Protein AF-A0A7C3C5G0-F1 (afdb_monomer_lite)

Organism: NCBI:txid287478

Radius of gyration: 23.75 Å; chains: 1; bounding box: 61×38×68 Å

pLDDT: mean 79.72, std 14.7, range [37.5, 98.62]

Sequence (318 aa):
MKKTKPYTLPPKPPLPAGIQVAIDCLPFTSIFEEHGEELFKRGWCGHQDGNGNLYVDPVVINLLDFTIRPPHWRRHSRELICVPLSLSNGDGGFGYVRKDGRAHFAQFPYDNDCMPFANGVFVGYENGKVVYMNENFEAVQRTDYVYADPFNKNLSKVCRLKPKKNYDGEHFEWRGGQCGYIGTDYEIVVPLIHPYENTPRPTGGKYDGDDPTGIEARMVDTLYTQLGKDVPLEAVFLKDGCNFGNESDLEQMCVKKFSEVPKNFRKKGHSIREVILRLDDQTYYRGLVVYNGRGGGLSDWERQFYWKTIEQIGPPRE

Structure (mmCIF, N/CA/C/O backbone):
data_AF-A0A7C3C5G0-F1
#
_entry.id   AF-A0A7C3C5G0-F1
#
loop_
_atom_site.group_PDB
_atom_site.id
_atom_site.type_symbol
_atom_site.label_atom_id
_atom_site.label_alt_id
_atom_site.label_comp_id
_atom_site.label_asym_id
_atom_site.label_entity_id
_atom_site.label_seq_id
_atom_site.pdbx_PDB_ins_code
_atom_site.Cartn_x
_atom_site.Cartn_y
_atom_site.Cartn_z
_atom_site.occupancy
_atom_site.B_iso_or_equiv
_atom_site.auth_seq_id
_atom_site.auth_comp_id
_atom_site.auth_asym_id
_atom_site.auth_atom_id
_atom_site.pdbx_PDB_model_num
ATOM 1 N N . MET A 1 1 ? 35.423 23.840 -3.182 1.00 40.62 1 MET A N 1
ATOM 2 C CA . MET A 1 1 ? 34.643 22.660 -3.622 1.00 40.62 1 MET A CA 1
ATOM 3 C C . MET A 1 1 ? 35.213 22.164 -4.947 1.00 40.62 1 MET A C 1
ATOM 5 O O . MET A 1 1 ? 35.248 22.939 -5.896 1.00 40.62 1 MET A O 1
ATOM 9 N N . LYS A 1 2 ? 35.743 20.932 -5.012 1.00 37.94 2 LYS A N 1
ATOM 10 C CA . LYS A 1 2 ? 36.206 20.334 -6.279 1.00 37.94 2 LYS A CA 1
ATOM 11 C C . LYS A 1 2 ? 34.971 19.981 -7.111 1.00 37.94 2 LYS A C 1
ATOM 13 O O . LYS A 1 2 ? 34.134 19.224 -6.636 1.00 37.94 2 LYS A O 1
ATOM 18 N N . LYS A 1 3 ? 34.848 20.533 -8.323 1.00 37.50 3 LYS A N 1
ATOM 19 C CA . LYS A 1 3 ? 33.817 20.117 -9.282 1.00 37.50 3 LYS A CA 1
ATOM 20 C C . LYS A 1 3 ? 34.124 18.678 -9.701 1.00 37.50 3 LYS A C 1
ATOM 22 O O . LYS A 1 3 ? 35.107 18.445 -10.403 1.00 37.50 3 LYS A O 1
ATOM 27 N N . THR A 1 4 ? 33.339 17.718 -9.228 1.00 46.81 4 THR A N 1
ATOM 28 C CA . THR A 1 4 ? 33.346 16.355 -9.761 1.00 46.81 4 THR A CA 1
ATOM 29 C C . THR A 1 4 ? 32.933 16.424 -11.230 1.00 46.81 4 THR A C 1
ATOM 31 O O . THR A 1 4 ? 31.975 17.111 -11.586 1.00 46.81 4 THR A O 1
ATOM 34 N N . LYS A 1 5 ? 33.712 15.791 -12.115 1.00 45.41 5 LYS A N 1
ATOM 35 C CA . LYS A 1 5 ? 33.329 15.676 -13.526 1.00 45.41 5 LYS A CA 1
ATOM 36 C C . LYS A 1 5 ? 31.998 14.914 -13.600 1.00 45.41 5 LYS A C 1
ATOM 38 O O . LYS A 1 5 ? 31.858 13.936 -12.864 1.00 45.41 5 LYS A O 1
ATOM 43 N N . PRO A 1 6 ? 31.047 15.329 -14.456 1.00 53.88 6 PRO A N 1
ATOM 44 C CA . PRO A 1 6 ? 29.815 14.579 -14.658 1.00 53.88 6 PRO A CA 1
ATOM 45 C C . PRO A 1 6 ? 30.174 13.161 -15.105 1.00 53.88 6 PRO A C 1
ATOM 47 O O . PRO A 1 6 ? 30.860 12.972 -16.112 1.00 53.88 6 PRO A O 1
ATOM 50 N N . TYR A 1 7 ? 29.770 12.174 -14.309 1.00 53.59 7 TYR A N 1
ATOM 51 C CA . TYR A 1 7 ? 29.984 10.770 -14.623 1.00 53.59 7 TYR A CA 1
ATOM 52 C C . TYR A 1 7 ? 29.086 10.407 -15.809 1.00 53.59 7 TYR A C 1
ATOM 54 O O . TYR A 1 7 ? 27.869 10.569 -15.745 1.00 53.59 7 TYR A O 1
ATOM 62 N N . THR A 1 8 ? 29.683 9.985 -16.921 1.00 63.25 8 THR A N 1
ATOM 63 C CA . THR A 1 8 ? 28.933 9.561 -18.109 1.00 63.25 8 THR A CA 1
ATOM 64 C C . THR A 1 8 ? 28.594 8.084 -17.958 1.00 63.25 8 THR A C 1
ATOM 66 O O . THR A 1 8 ? 29.498 7.268 -17.779 1.00 63.25 8 THR A O 1
ATOM 69 N N . LEU A 1 9 ? 27.303 7.744 -17.993 1.00 56.28 9 LEU A N 1
ATOM 70 C CA . LEU A 1 9 ? 26.851 6.357 -17.881 1.00 56.28 9 LEU A CA 1
ATOM 71 C C . LEU A 1 9 ? 27.407 5.536 -19.063 1.00 56.28 9 LEU A C 1
ATOM 73 O O . LEU A 1 9 ? 27.322 6.009 -20.203 1.00 56.28 9 LEU A O 1
ATOM 77 N N . PRO A 1 10 ? 27.960 4.329 -18.838 1.00 66.00 10 PRO A N 1
ATOM 78 C CA . PRO A 1 10 ? 28.285 3.431 -19.937 1.00 66.00 10 PRO A CA 1
ATOM 79 C C . PRO A 1 10 ? 27.005 3.063 -20.712 1.00 66.00 10 PRO A C 1
ATOM 81 O O . PRO A 1 10 ? 25.915 3.044 -20.131 1.00 66.00 10 PRO A O 1
ATOM 84 N N . PRO A 1 11 ? 27.103 2.775 -22.022 1.00 70.00 11 PRO A N 1
ATOM 85 C CA . PRO A 1 11 ? 25.955 2.328 -22.802 1.00 70.00 11 PRO A CA 1
ATOM 86 C C . PRO A 1 11 ? 25.376 1.039 -22.203 1.00 70.00 11 PRO A C 1
ATOM 88 O O . PRO A 1 11 ? 26.116 0.100 -21.904 1.00 70.00 11 PRO A O 1
ATOM 91 N N . LYS A 1 12 ? 24.049 1.002 -22.016 1.00 70.94 12 LYS A N 1
ATOM 92 C CA . LYS A 1 12 ? 23.349 -0.167 -21.467 1.00 70.94 12 LYS A CA 1
ATOM 93 C C . LYS A 1 12 ? 23.501 -1.365 -22.421 1.00 70.94 12 LYS A C 1
ATOM 95 O O . LYS A 1 12 ? 23.379 -1.174 -23.634 1.00 70.94 12 LYS A O 1
ATOM 100 N N . PRO A 1 13 ? 23.752 -2.584 -21.909 1.00 74.44 13 PRO A N 1
ATOM 101 C CA . PRO A 1 13 ? 23.780 -3.776 -22.748 1.00 74.44 13 PRO A CA 1
ATOM 102 C C . PRO A 1 13 ? 22.407 -4.007 -23.409 1.00 74.44 13 PRO A C 1
ATOM 104 O O . PRO A 1 13 ? 21.385 -3.585 -22.858 1.00 74.44 13 PRO A O 1
ATOM 107 N N . PRO A 1 14 ? 22.360 -4.665 -24.582 1.00 76.88 14 PRO A N 1
ATOM 108 C CA . PRO A 1 14 ? 21.099 -4.987 -25.241 1.00 76.88 14 PRO A CA 1
ATOM 109 C C . PRO A 1 14 ? 20.246 -5.916 -24.368 1.00 76.88 14 PRO A C 1
ATOM 111 O O . PRO A 1 14 ? 20.773 -6.749 -23.626 1.00 76.88 14 PRO A O 1
ATOM 114 N N . LEU A 1 15 ? 18.922 -5.778 -24.474 1.00 75.62 15 LEU A N 1
ATOM 115 C CA . LEU A 1 15 ? 17.983 -6.640 -23.761 1.00 75.62 15 LEU A CA 1
ATOM 116 C C . LEU A 1 15 ? 18.074 -8.085 -24.275 1.00 75.62 15 LEU A C 1
ATOM 118 O O . LEU A 1 15 ? 18.262 -8.292 -25.480 1.00 75.62 15 LEU A O 1
ATOM 122 N N . PRO A 1 16 ? 17.909 -9.091 -23.397 1.00 73.88 16 PRO A N 1
ATOM 123 C CA . PRO A 1 16 ? 17.724 -10.471 -23.827 1.00 73.88 16 PRO A CA 1
ATOM 124 C C . PRO A 1 16 ? 16.564 -10.606 -24.823 1.00 73.88 16 PRO A C 1
ATOM 126 O O . PRO A 1 16 ? 15.568 -9.883 -24.754 1.00 73.88 16 PRO A O 1
ATOM 129 N N . ALA A 1 17 ? 16.681 -11.553 -25.755 1.00 76.94 17 ALA A N 1
ATOM 130 C CA . ALA A 1 17 ? 15.650 -11.794 -26.759 1.00 76.94 17 ALA A CA 1
ATOM 131 C C . ALA A 1 17 ? 14.292 -12.102 -26.098 1.00 76.94 17 ALA A C 1
ATOM 133 O O . ALA A 1 17 ? 14.207 -12.947 -25.211 1.00 76.94 17 ALA A O 1
ATOM 134 N N . GLY A 1 18 ? 13.234 -11.416 -26.543 1.00 75.25 18 GLY A N 1
ATOM 135 C CA . GLY A 1 18 ? 11.877 -11.559 -26.000 1.00 75.25 18 GLY A CA 1
ATOM 136 C C . GLY A 1 18 ? 11.541 -10.617 -24.839 1.00 75.25 18 GLY A C 1
ATOM 137 O O . GLY A 1 18 ? 10.374 -10.528 -24.468 1.00 75.25 18 GLY A O 1
ATOM 138 N N . ILE A 1 19 ? 12.515 -9.870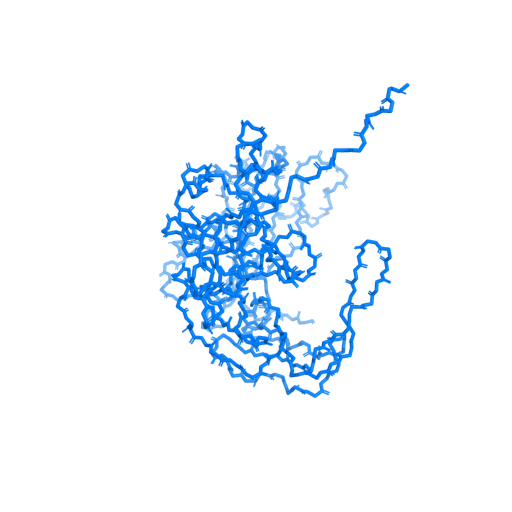 -24.310 1.00 78.69 19 ILE A N 1
ATOM 139 C CA . ILE A 1 19 ? 12.283 -8.860 -23.273 1.00 78.69 19 ILE A CA 1
ATOM 140 C C . ILE A 1 19 ? 12.067 -7.500 -23.931 1.00 78.69 19 ILE A C 1
ATOM 142 O O . ILE A 1 19 ? 12.942 -6.987 -24.627 1.00 78.69 19 ILE A O 1
ATOM 146 N N . GLN A 1 20 ? 10.896 -6.910 -23.697 1.00 81.75 20 GLN A N 1
ATOM 147 C CA . GLN A 1 20 ? 10.553 -5.589 -24.233 1.00 81.75 20 GLN A CA 1
ATOM 148 C C . GLN A 1 20 ? 10.903 -4.459 -23.262 1.00 81.75 20 GLN A C 1
ATOM 150 O O . GLN A 1 20 ? 11.240 -3.358 -23.696 1.00 81.75 20 GLN A O 1
ATOM 155 N N . VAL A 1 21 ? 10.851 -4.731 -21.955 1.00 86.62 21 VAL A N 1
ATOM 156 C CA . VAL A 1 21 ? 11.087 -3.736 -20.908 1.00 86.62 21 VAL A CA 1
ATOM 157 C C . VAL A 1 21 ? 11.949 -4.347 -19.802 1.00 86.62 21 VAL A C 1
ATOM 159 O O . VAL A 1 21 ? 11.639 -5.416 -19.278 1.00 86.62 21 VAL A O 1
ATOM 162 N N . ALA A 1 22 ? 13.048 -3.676 -19.453 1.00 90.25 22 ALA A N 1
ATOM 163 C CA . ALA A 1 22 ? 13.927 -4.054 -18.344 1.00 90.25 22 ALA A CA 1
ATOM 164 C C . ALA A 1 22 ? 13.641 -3.236 -17.092 1.00 90.25 22 ALA A C 1
ATOM 166 O O . ALA A 1 22 ? 13.265 -2.072 -17.190 1.00 90.25 22 ALA A O 1
ATOM 167 N N . ILE A 1 23 ? 13.941 -3.820 -15.933 1.00 90.31 23 ILE A N 1
ATOM 168 C CA . ILE A 1 23 ? 14.050 -3.096 -14.666 1.00 90.31 23 ILE A CA 1
ATOM 169 C C . ILE A 1 23 ? 15.451 -2.478 -14.589 1.00 90.31 23 ILE A C 1
ATOM 171 O O . ILE A 1 23 ? 16.450 -3.183 -14.743 1.00 90.31 23 ILE A O 1
ATOM 175 N N . ASP A 1 24 ? 15.540 -1.169 -14.368 1.00 88.56 24 ASP A N 1
ATOM 176 C CA . ASP A 1 24 ? 16.803 -0.455 -14.182 1.00 88.56 24 ASP A CA 1
ATOM 177 C C . ASP A 1 24 ? 17.453 -0.846 -12.845 1.00 88.56 24 ASP A C 1
ATOM 179 O O . ASP A 1 24 ? 16.776 -1.060 -11.839 1.00 88.56 24 ASP A O 1
ATOM 183 N N . CYS A 1 25 ? 18.780 -0.928 -12.827 1.00 86.00 25 CYS A N 1
ATOM 184 C CA . CYS A 1 25 ? 19.541 -1.156 -11.605 1.00 86.00 25 CYS A CA 1
ATOM 185 C C . CYS A 1 25 ? 19.706 0.097 -10.747 1.00 86.00 25 CYS A C 1
ATOM 187 O O . CYS A 1 25 ? 19.962 -0.028 -9.550 1.00 86.00 25 CYS A O 1
ATOM 189 N N . LEU A 1 26 ? 19.580 1.293 -11.331 1.00 84.25 26 LEU A N 1
ATOM 190 C CA . LEU A 1 26 ? 19.851 2.552 -10.638 1.00 84.25 26 LEU A CA 1
ATOM 191 C C . LEU A 1 26 ? 19.108 2.682 -9.291 1.00 84.25 26 LEU A C 1
ATOM 193 O O . LEU A 1 26 ? 19.767 3.030 -8.311 1.00 84.25 26 LEU A O 1
ATOM 197 N N . PRO A 1 27 ? 17.809 2.342 -9.172 1.00 80.62 27 PRO A N 1
ATOM 198 C CA . PRO A 1 27 ? 17.102 2.435 -7.894 1.00 80.62 27 PRO A CA 1
ATOM 199 C C . PRO A 1 27 ? 17.680 1.557 -6.777 1.00 80.62 27 PRO A C 1
ATOM 201 O O . PRO A 1 27 ? 17.587 1.904 -5.605 1.00 80.62 27 PRO A O 1
ATOM 204 N N . PHE A 1 28 ? 18.316 0.437 -7.124 1.00 78.44 28 PHE A N 1
ATOM 205 C CA . PHE A 1 28 ? 18.948 -0.450 -6.149 1.00 78.44 28 PHE A CA 1
ATOM 206 C C . PHE A 1 28 ? 20.303 0.088 -5.680 1.00 78.44 28 PHE A C 1
ATOM 208 O O . PHE A 1 28 ? 20.732 -0.214 -4.570 1.00 78.44 28 PHE A O 1
ATOM 215 N N . THR A 1 29 ? 20.970 0.933 -6.472 1.00 74.62 29 THR A N 1
ATOM 216 C CA . THR A 1 29 ? 22.282 1.483 -6.090 1.00 74.62 29 THR A CA 1
ATOM 217 C C . THR A 1 29 ? 22.213 2.404 -4.871 1.00 74.62 29 THR A C 1
ATOM 219 O O . THR A 1 29 ? 23.151 2.420 -4.083 1.00 74.62 29 THR A O 1
ATOM 222 N N . SER A 1 30 ? 21.095 3.110 -4.660 1.00 71.62 30 SER A N 1
ATOM 223 C CA . SER A 1 30 ? 20.870 3.906 -3.443 1.00 71.62 30 SER A CA 1
ATOM 224 C C . SER A 1 30 ? 20.538 3.066 -2.209 1.00 71.62 30 SER A C 1
ATOM 226 O O . SER A 1 30 ? 20.607 3.576 -1.098 1.00 71.62 30 SER A O 1
ATOM 228 N N . ILE A 1 31 ? 20.150 1.803 -2.397 1.00 77.00 31 ILE A N 1
ATOM 229 C CA . ILE A 1 31 ? 19.859 0.867 -1.302 1.00 77.00 31 ILE A CA 1
ATOM 230 C C . ILE A 1 31 ? 21.148 0.158 -0.867 1.00 77.00 31 ILE A C 1
ATOM 232 O O . ILE A 1 31 ? 21.329 -0.126 0.314 1.00 77.00 31 ILE A O 1
ATOM 236 N N . PHE A 1 32 ? 22.057 -0.099 -1.812 1.00 75.25 32 PHE A N 1
ATOM 237 C CA . PHE A 1 32 ? 23.279 -0.871 -1.594 1.00 75.25 32 PHE A CA 1
ATOM 238 C C . PHE A 1 32 ? 24.531 -0.043 -1.871 1.00 75.25 32 PHE A C 1
ATOM 240 O O . PHE A 1 32 ? 25.134 -0.166 -2.937 1.00 75.25 32 PHE A O 1
ATOM 247 N N . GLU A 1 33 ? 24.966 0.763 -0.901 1.00 74.75 33 GLU A N 1
ATOM 248 C CA . GLU A 1 33 ? 26.192 1.565 -1.044 1.00 74.75 33 GLU A CA 1
ATOM 249 C C . GLU A 1 33 ? 27.418 0.695 -1.386 1.00 74.75 33 GLU A C 1
ATOM 251 O O . GLU A 1 33 ? 28.218 1.063 -2.245 1.00 74.75 33 GLU A O 1
ATOM 256 N N . GLU A 1 34 ? 27.527 -0.499 -0.792 1.00 77.56 34 GLU A N 1
ATOM 257 C CA . GLU A 1 34 ? 28.669 -1.410 -0.982 1.00 77.56 34 GLU A CA 1
ATOM 258 C C . GLU A 1 34 ? 28.653 -2.159 -2.329 1.00 77.56 34 GLU A C 1
ATOM 260 O O . GLU A 1 34 ? 29.709 -2.509 -2.856 1.00 77.56 34 GLU A O 1
ATOM 265 N N . HIS A 1 35 ? 27.472 -2.366 -2.924 1.00 77.25 35 HIS A N 1
ATOM 266 C CA . HIS A 1 35 ? 27.298 -3.101 -4.190 1.00 77.25 35 HIS A CA 1
ATOM 267 C C . HIS A 1 35 ? 26.889 -2.205 -5.366 1.00 77.25 35 HIS A C 1
ATOM 269 O O . HIS A 1 35 ? 26.675 -2.689 -6.483 1.00 77.25 35 HIS A O 1
ATOM 275 N N . GLY A 1 36 ? 26.796 -0.892 -5.139 1.00 76.19 36 GLY A N 1
ATOM 276 C CA . GLY A 1 36 ? 26.288 0.071 -6.109 1.00 76.19 36 GLY A CA 1
ATOM 277 C C . GLY A 1 36 ? 27.045 0.031 -7.434 1.00 76.19 36 GLY A C 1
ATOM 278 O O . GLY A 1 36 ? 26.415 -0.005 -8.487 1.00 76.19 36 GLY A O 1
ATOM 279 N N . GLU A 1 37 ? 28.381 -0.052 -7.411 1.00 75.75 37 GLU A N 1
ATOM 280 C CA . GLU A 1 37 ? 29.190 -0.120 -8.638 1.00 75.75 37 GLU A CA 1
ATOM 281 C C . GLU A 1 37 ? 28.961 -1.397 -9.459 1.00 75.75 37 GLU A C 1
ATOM 283 O O . GLU A 1 37 ? 29.030 -1.358 -10.691 1.00 75.75 37 GLU A O 1
ATOM 288 N N . GLU A 1 38 ? 28.722 -2.534 -8.803 1.00 78.19 38 GLU A N 1
ATOM 289 C CA . GLU A 1 38 ? 28.482 -3.810 -9.483 1.00 78.19 38 GLU A CA 1
ATOM 290 C C . GLU A 1 38 ? 27.124 -3.791 -10.184 1.00 78.19 38 GLU A C 1
ATOM 292 O O . GLU A 1 38 ? 27.040 -4.044 -11.388 1.00 78.19 38 GLU A O 1
ATOM 297 N N . LEU A 1 39 ? 26.072 -3.411 -9.454 1.00 79.56 39 LEU A N 1
ATOM 298 C CA . LEU A 1 39 ? 24.722 -3.271 -10.000 1.00 79.56 39 LEU A CA 1
ATOM 299 C C . LEU A 1 39 ? 24.683 -2.240 -11.126 1.00 79.56 39 LEU A C 1
ATOM 301 O O . LEU A 1 39 ? 24.078 -2.467 -12.173 1.00 79.56 39 LEU A O 1
ATOM 305 N N . PHE A 1 40 ? 25.402 -1.137 -10.952 1.00 75.62 40 PHE A N 1
ATOM 306 C CA . PHE A 1 40 ? 25.519 -0.097 -11.958 1.00 75.62 40 PHE A CA 1
ATOM 307 C C . PHE A 1 40 ? 26.115 -0.611 -13.280 1.00 75.62 40 PHE A C 1
ATOM 309 O O . PHE A 1 40 ? 25.607 -0.284 -14.354 1.00 75.62 40 PHE A O 1
ATOM 316 N N . LYS A 1 41 ? 27.152 -1.462 -13.233 1.00 80.62 41 LYS A N 1
ATOM 317 C CA . LYS A 1 41 ? 27.784 -2.035 -14.439 1.00 80.62 41 LYS A CA 1
ATOM 318 C C . LYS A 1 41 ? 26.874 -3.001 -15.204 1.00 80.62 41 LYS A C 1
ATOM 320 O O . LYS A 1 41 ? 27.073 -3.174 -16.405 1.00 80.62 41 LYS A O 1
ATOM 325 N N . ARG A 1 42 ? 25.885 -3.621 -14.549 1.00 79.44 42 ARG A N 1
ATOM 326 C CA . ARG A 1 42 ? 24.953 -4.568 -15.194 1.00 79.44 42 ARG A CA 1
ATOM 327 C C . ARG A 1 42 ? 23.968 -3.887 -16.139 1.00 79.44 42 ARG A C 1
ATOM 329 O O . ARG A 1 42 ? 23.537 -4.496 -17.113 1.00 79.44 42 ARG A O 1
ATOM 336 N N . GLY A 1 43 ? 23.595 -2.642 -15.856 1.00 79.50 43 GLY A N 1
ATOM 337 C CA . GLY A 1 43 ? 22.654 -1.852 -16.655 1.00 79.50 43 GLY A CA 1
ATOM 338 C C . GLY A 1 43 ? 21.175 -2.253 -16.531 1.00 79.50 43 GLY A C 1
ATOM 339 O O . GLY A 1 43 ? 20.321 -1.378 -16.668 1.00 79.50 43 GLY A O 1
ATOM 340 N N . TRP A 1 44 ? 20.859 -3.522 -16.245 1.00 87.44 44 TRP A N 1
ATOM 341 C CA . TRP A 1 44 ? 19.507 -4.001 -15.937 1.00 87.44 44 TRP A CA 1
ATOM 342 C C . TRP A 1 44 ? 19.507 -5.044 -14.810 1.00 87.44 44 TRP A C 1
ATOM 344 O O . TRP A 1 44 ? 20.440 -5.835 -14.656 1.00 87.44 44 TRP A O 1
ATOM 354 N N . CYS A 1 45 ? 18.446 -5.005 -14.007 1.00 92.56 45 CYS A N 1
ATOM 355 C CA . CYS A 1 45 ? 18.283 -5.732 -12.746 1.00 92.56 45 CYS A CA 1
ATOM 356 C C . CYS A 1 45 ? 17.033 -6.622 -12.738 1.00 92.56 45 CYS A C 1
ATOM 358 O O . CYS A 1 45 ? 16.630 -7.140 -11.700 1.00 92.56 45 CYS A O 1
ATOM 360 N N . GLY A 1 46 ? 16.412 -6.801 -13.900 1.00 94.12 46 GLY A N 1
ATOM 361 C CA . GLY A 1 46 ? 15.217 -7.607 -14.076 1.00 94.12 46 GLY A CA 1
ATOM 362 C C . GLY A 1 46 ? 14.494 -7.253 -15.366 1.00 94.12 46 GLY A C 1
ATOM 363 O O . GLY A 1 46 ? 15.025 -6.525 -16.209 1.00 94.12 46 GLY A O 1
ATOM 364 N N . HIS A 1 47 ? 13.271 -7.746 -15.513 1.00 94.25 47 HIS A N 1
ATOM 365 C CA . HIS A 1 47 ? 12.445 -7.502 -16.688 1.00 94.25 47 HIS A CA 1
ATOM 366 C C . HIS A 1 47 ? 10.953 -7.490 -16.381 1.00 94.25 47 HIS A C 1
ATOM 368 O O . HIS A 1 47 ? 10.518 -7.961 -15.333 1.00 94.25 47 HIS A O 1
ATOM 374 N N . GLN A 1 48 ? 10.187 -6.954 -17.327 1.00 91.75 48 GLN A N 1
ATOM 375 C CA . GLN A 1 48 ? 8.743 -7.091 -17.393 1.00 91.75 48 GLN A CA 1
ATOM 376 C C . GLN A 1 48 ? 8.380 -8.096 -18.493 1.00 91.75 48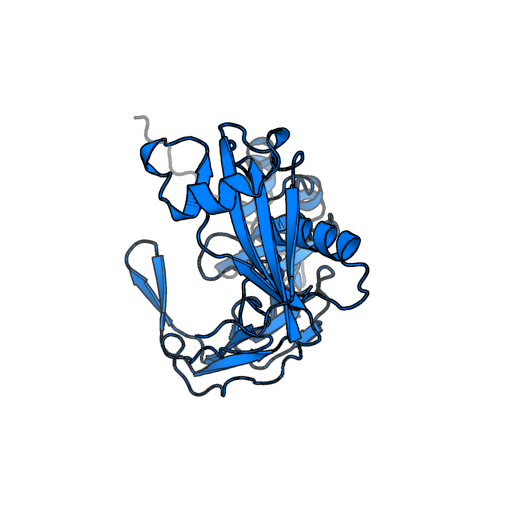 GLN A C 1
ATOM 378 O O . GLN A 1 48 ? 8.926 -8.024 -19.599 1.00 91.75 48 GLN A O 1
ATOM 383 N N . ASP A 1 49 ? 7.483 -9.034 -18.197 1.00 87.38 49 ASP A N 1
ATOM 384 C CA . ASP A 1 49 ? 6.949 -9.950 -19.207 1.00 87.38 49 ASP A CA 1
ATOM 385 C C . ASP A 1 49 ? 5.873 -9.275 -20.084 1.00 87.38 49 ASP A C 1
ATOM 387 O O . ASP A 1 49 ? 5.472 -8.132 -19.863 1.00 87.38 49 ASP A O 1
ATOM 391 N N . GLY A 1 50 ? 5.375 -9.992 -21.095 1.00 81.75 50 GLY A N 1
ATOM 392 C CA . GLY A 1 50 ? 4.327 -9.479 -21.987 1.00 81.75 50 GLY A CA 1
ATOM 393 C C . GLY A 1 50 ? 2.965 -9.234 -21.319 1.00 81.75 50 GLY A C 1
ATOM 394 O O . GLY A 1 50 ? 2.100 -8.625 -21.941 1.00 81.75 50 GLY A O 1
ATOM 395 N N . ASN A 1 51 ? 2.769 -9.690 -20.078 1.00 79.44 51 ASN A N 1
ATOM 396 C CA . ASN A 1 51 ? 1.552 -9.479 -19.292 1.00 79.44 51 ASN A CA 1
ATOM 397 C C . ASN A 1 51 ? 1.697 -8.324 -18.290 1.00 79.44 51 ASN A C 1
ATOM 399 O O . ASN A 1 51 ? 0.743 -8.001 -17.584 1.00 79.44 51 ASN A O 1
ATOM 403 N N . GLY A 1 52 ? 2.875 -7.702 -18.223 1.00 83.12 52 GLY A N 1
ATOM 404 C CA . GLY A 1 52 ? 3.166 -6.623 -17.294 1.00 83.12 52 GLY A CA 1
ATOM 405 C C . GLY A 1 52 ? 3.730 -7.077 -15.945 1.00 83.12 52 GLY A C 1
ATOM 406 O O . GLY A 1 52 ? 4.019 -6.208 -15.120 1.00 83.12 52 GLY A O 1
ATOM 407 N N . ASN A 1 53 ? 3.936 -8.381 -15.722 1.00 87.25 53 ASN A N 1
ATOM 408 C CA . ASN A 1 53 ? 4.522 -8.898 -14.483 1.00 87.25 53 ASN A CA 1
ATOM 409 C C . ASN A 1 53 ? 6.011 -8.569 -14.423 1.00 87.25 53 ASN A C 1
ATOM 411 O O . ASN A 1 53 ? 6.717 -8.683 -15.426 1.00 87.25 53 ASN A O 1
ATOM 415 N N . LEU A 1 54 ? 6.502 -8.210 -13.239 1.00 93.38 54 LEU A N 1
ATOM 416 C CA . LEU A 1 54 ? 7.900 -7.852 -13.029 1.00 93.38 54 LEU A CA 1
ATOM 417 C C . LEU A 1 54 ? 8.673 -9.009 -12.392 1.00 93.38 54 LEU A C 1
ATOM 419 O O . LEU A 1 54 ? 8.202 -9.653 -11.453 1.00 93.38 54 LEU A O 1
ATOM 423 N N . TYR A 1 55 ? 9.894 -9.222 -12.875 1.00 95.44 55 TYR A N 1
ATOM 424 C CA . TYR A 1 55 ? 10.821 -10.238 -12.389 1.00 95.44 55 TYR A CA 1
ATOM 425 C C . TYR A 1 55 ? 12.194 -9.611 -12.165 1.00 95.44 55 TYR A C 1
ATOM 427 O O . TYR A 1 55 ? 12.880 -9.225 -13.113 1.00 95.44 55 TYR A O 1
ATOM 435 N N . VAL A 1 56 ? 12.592 -9.504 -10.903 1.00 95.00 56 VAL A N 1
ATOM 436 C CA . VAL A 1 56 ? 13.897 -9.016 -10.458 1.00 95.00 56 VAL A CA 1
ATOM 437 C C . VAL A 1 56 ? 14.913 -10.157 -10.521 1.00 95.00 56 VAL A C 1
ATOM 439 O O . VAL A 1 56 ? 14.626 -11.294 -10.151 1.00 95.00 56 VAL A O 1
ATOM 442 N N . ASP A 1 57 ? 16.109 -9.852 -11.017 1.00 93.69 57 ASP A N 1
ATOM 443 C CA . ASP A 1 57 ? 17.184 -10.822 -11.203 1.00 93.69 57 ASP A CA 1
ATOM 444 C C . ASP A 1 57 ? 17.619 -11.442 -9.859 1.00 93.69 57 ASP A C 1
ATOM 446 O O . ASP A 1 57 ? 17.807 -10.706 -8.883 1.00 93.69 57 ASP A O 1
ATOM 450 N N . PRO A 1 58 ? 17.843 -12.770 -9.784 1.00 93.12 58 PRO A N 1
ATOM 451 C CA . PRO A 1 58 ? 18.232 -13.441 -8.544 1.00 93.12 58 PRO A CA 1
ATOM 452 C C . PRO A 1 58 ? 19.466 -12.851 -7.856 1.00 93.12 58 PRO A C 1
ATOM 454 O O . PRO A 1 58 ? 19.560 -12.893 -6.632 1.00 93.12 58 PRO A O 1
ATOM 457 N N . VAL A 1 59 ? 20.414 -12.280 -8.607 1.00 90.19 59 VAL A N 1
ATOM 458 C CA . VAL A 1 59 ? 21.582 -11.636 -7.994 1.00 90.19 59 VAL A CA 1
ATOM 459 C C . VAL A 1 59 ? 21.171 -10.408 -7.191 1.00 90.19 59 VAL A C 1
ATOM 461 O O . VAL A 1 59 ? 21.670 -10.225 -6.090 1.00 90.19 59 VAL A O 1
ATOM 464 N N . VAL A 1 60 ? 20.232 -9.605 -7.694 1.00 91.50 60 VAL A N 1
ATOM 465 C CA . VAL A 1 60 ? 19.700 -8.440 -6.970 1.00 91.50 60 VAL A CA 1
ATOM 466 C C . VAL A 1 60 ? 18.908 -8.900 -5.752 1.00 91.50 60 VAL A C 1
ATOM 468 O O . VAL A 1 60 ? 19.069 -8.345 -4.670 1.00 91.50 60 VAL A O 1
ATOM 471 N N . ILE A 1 61 ? 18.107 -9.958 -5.903 1.00 93.56 61 ILE A N 1
ATOM 472 C CA . ILE A 1 61 ? 17.349 -10.552 -4.796 1.00 93.56 61 ILE A CA 1
ATOM 473 C C . ILE A 1 61 ? 18.253 -10.989 -3.646 1.00 93.56 61 ILE A C 1
ATOM 475 O O . ILE A 1 61 ? 17.921 -10.742 -2.490 1.00 93.56 61 ILE A O 1
ATOM 479 N N . ASN A 1 62 ? 19.406 -11.585 -3.948 1.00 91.06 62 ASN A N 1
ATOM 480 C CA . ASN A 1 62 ? 20.364 -12.019 -2.931 1.00 91.06 62 ASN A CA 1
ATOM 481 C C . ASN A 1 62 ? 21.034 -10.859 -2.179 1.00 91.06 62 ASN A C 1
ATOM 483 O O . ASN A 1 62 ? 21.606 -11.094 -1.117 1.00 91.06 62 ASN A O 1
ATOM 487 N N . LEU A 1 63 ? 20.970 -9.634 -2.710 1.00 89.94 63 LEU A N 1
ATOM 488 C CA . LEU A 1 63 ? 21.465 -8.436 -2.032 1.00 89.94 63 LEU A CA 1
ATOM 489 C C . LEU A 1 63 ? 20.402 -7.808 -1.119 1.00 89.94 63 LEU A C 1
ATOM 491 O O . LEU A 1 63 ? 20.758 -7.134 -0.159 1.00 89.94 63 LEU A O 1
ATOM 495 N N . LEU A 1 64 ? 19.107 -8.026 -1.383 1.00 88.06 64 LEU A N 1
ATOM 496 C CA . LEU A 1 64 ? 18.015 -7.451 -0.592 1.00 88.06 64 LEU A CA 1
ATOM 497 C C . LEU A 1 64 ? 17.940 -8.066 0.809 1.00 88.06 64 LEU A C 1
ATOM 499 O O . LEU A 1 64 ? 17.784 -9.278 0.977 1.00 88.06 64 LEU A O 1
ATOM 503 N N . ASP A 1 65 ? 17.944 -7.205 1.826 1.00 87.81 65 ASP A N 1
ATOM 504 C CA . ASP A 1 65 ? 17.702 -7.613 3.206 1.00 87.81 65 ASP A CA 1
ATOM 505 C C . ASP A 1 65 ? 16.202 -7.573 3.544 1.00 87.81 65 ASP A C 1
ATOM 507 O O . ASP A 1 65 ? 15.657 -6.574 4.013 1.00 87.81 65 ASP A O 1
ATOM 511 N N . PHE A 1 66 ? 15.531 -8.713 3.365 1.00 87.06 66 PHE A N 1
ATOM 512 C CA . PHE A 1 66 ? 14.117 -8.916 3.720 1.00 87.06 66 PHE A CA 1
ATOM 513 C C . PHE A 1 66 ? 13.833 -8.885 5.243 1.00 87.06 66 PHE A C 1
ATOM 515 O O . PHE A 1 66 ? 12.684 -9.047 5.690 1.00 87.06 66 PHE A O 1
ATOM 522 N N . THR A 1 67 ? 14.866 -8.712 6.075 1.00 82.69 67 THR A N 1
ATOM 523 C CA . THR A 1 67 ? 14.719 -8.519 7.522 1.00 82.69 67 THR A CA 1
ATOM 524 C C . THR A 1 67 ? 14.522 -7.050 7.899 1.00 82.69 67 THR A C 1
ATOM 526 O O . THR A 1 67 ? 13.840 -6.779 8.893 1.00 82.69 67 THR A O 1
ATOM 529 N N . ILE A 1 68 ? 15.015 -6.104 7.088 1.00 75.06 68 ILE A N 1
ATOM 530 C CA . ILE A 1 68 ? 14.823 -4.665 7.302 1.00 75.06 68 ILE A CA 1
ATOM 531 C C . ILE A 1 68 ? 13.407 -4.288 6.871 1.00 75.06 68 ILE A C 1
ATOM 533 O O . ILE A 1 68 ? 13.022 -4.448 5.715 1.00 75.06 68 ILE A O 1
ATOM 537 N N . ARG A 1 69 ? 12.603 -3.787 7.816 1.00 68.50 69 ARG A N 1
ATOM 538 C CA . ARG A 1 69 ? 11.218 -3.379 7.549 1.00 68.50 69 ARG A CA 1
ATOM 539 C C . ARG A 1 69 ? 10.903 -2.031 8.158 1.00 68.50 69 ARG A C 1
ATOM 541 O O . ARG A 1 69 ? 11.181 -1.838 9.350 1.00 68.50 69 ARG A O 1
ATOM 548 N N . PRO A 1 70 ? 10.213 -1.151 7.416 1.00 64.50 70 PRO A N 1
ATOM 549 C CA . PRO A 1 70 ? 9.566 -0.011 8.029 1.00 64.50 70 PRO A CA 1
ATOM 550 C C . PRO A 1 70 ? 8.628 -0.499 9.149 1.00 64.50 70 PRO A C 1
ATOM 552 O O . PRO A 1 70 ? 7.986 -1.547 9.018 1.00 64.50 70 PRO A O 1
ATOM 555 N N . PRO A 1 71 ? 8.521 0.214 10.281 1.00 60.25 71 PRO A N 1
ATOM 556 C CA . PRO A 1 71 ? 7.732 -0.247 11.423 1.00 60.25 71 PRO A CA 1
ATOM 557 C C . PRO A 1 71 ? 6.265 -0.562 11.100 1.00 60.25 71 PRO A C 1
ATOM 559 O O . PRO A 1 71 ? 5.691 -1.462 11.710 1.00 60.25 71 PRO A O 1
ATOM 562 N N . HIS A 1 72 ? 5.685 0.130 10.118 1.00 64.62 72 HIS A N 1
ATOM 563 C CA . HIS A 1 72 ? 4.303 -0.066 9.688 1.00 64.62 72 HIS A CA 1
ATOM 564 C C . HIS A 1 72 ? 4.093 -1.335 8.829 1.00 64.62 72 HIS A C 1
ATOM 566 O O . HIS A 1 72 ? 2.961 -1.696 8.545 1.00 64.62 72 HIS A O 1
ATOM 572 N N . TRP A 1 73 ? 5.164 -2.068 8.486 1.00 63.88 73 TRP A N 1
ATOM 573 C CA . TRP A 1 73 ? 5.143 -3.244 7.596 1.00 63.88 73 TRP A CA 1
ATOM 574 C C . TRP A 1 73 ? 5.222 -4.583 8.334 1.00 63.88 73 TRP A C 1
ATOM 576 O O . TRP A 1 73 ? 5.247 -5.654 7.727 1.00 63.88 73 TRP A O 1
ATOM 586 N N . ARG A 1 74 ? 5.313 -4.557 9.668 1.00 59.53 74 ARG A N 1
ATOM 587 C CA . ARG A 1 74 ? 5.650 -5.740 10.478 1.00 59.53 74 ARG A CA 1
ATOM 588 C C . ARG A 1 74 ? 4.609 -6.867 10.439 1.00 59.53 74 ARG A C 1
ATOM 590 O O . ARG A 1 74 ? 4.917 -7.952 10.925 1.00 59.53 74 ARG A O 1
ATOM 597 N N . ARG A 1 75 ? 3.413 -6.637 9.888 1.00 62.41 75 ARG A N 1
ATOM 598 C CA . ARG A 1 75 ? 2.350 -7.653 9.781 1.00 62.41 75 ARG A CA 1
ATOM 599 C C . ARG A 1 75 ? 2.339 -8.438 8.479 1.00 62.41 75 ARG A C 1
ATOM 601 O O . ARG A 1 75 ? 1.616 -9.422 8.401 1.00 62.41 75 ARG A O 1
ATOM 608 N N . HIS A 1 76 ? 3.109 -8.024 7.483 1.00 68.19 76 HIS A N 1
ATOM 609 C CA . HIS A 1 76 ? 3.075 -8.667 6.172 1.00 68.19 76 HIS A CA 1
ATOM 610 C C . HIS A 1 76 ? 4.149 -9.746 6.060 1.00 68.19 76 HIS A C 1
ATOM 612 O O . HIS A 1 76 ? 5.106 -9.771 6.855 1.00 68.19 76 HIS A O 1
ATOM 618 N N . SER A 1 77 ? 3.960 -10.651 5.091 1.00 70.00 77 SER A N 1
ATOM 619 C CA . SER A 1 77 ? 4.854 -11.775 4.831 1.00 70.00 77 SER A CA 1
ATOM 620 C C . SER A 1 77 ? 6.321 -11.389 4.948 1.00 70.00 77 SER A C 1
ATOM 622 O O . SER A 1 77 ? 6.775 -10.325 4.517 1.00 70.00 77 SER A O 1
ATOM 624 N N . ARG A 1 78 ? 7.101 -12.306 5.529 1.00 78.38 78 ARG A N 1
ATOM 625 C CA . ARG A 1 78 ? 8.551 -12.144 5.632 1.00 78.38 78 ARG A CA 1
ATOM 626 C C . ARG A 1 78 ? 9.290 -12.235 4.302 1.00 78.38 78 ARG A C 1
ATOM 628 O O . ARG A 1 78 ? 10.515 -12.195 4.292 1.00 78.38 78 ARG A O 1
ATOM 635 N N . GLU A 1 79 ? 8.543 -12.349 3.219 1.00 89.25 79 GLU A N 1
ATOM 636 C CA . GLU A 1 79 ? 9.045 -12.556 1.878 1.00 89.25 79 GLU A CA 1
ATOM 637 C C . GLU A 1 79 ? 8.951 -11.304 1.006 1.00 89.25 79 GLU A C 1
ATOM 639 O O . GLU A 1 79 ? 9.309 -11.404 -0.159 1.00 89.25 79 GLU A O 1
ATOM 644 N N . LEU A 1 80 ? 8.487 -10.161 1.532 1.00 91.69 80 LEU A N 1
ATOM 645 C CA . LEU A 1 80 ? 8.279 -8.920 0.777 1.00 91.69 80 LEU A CA 1
ATOM 646 C C . LEU A 1 80 ? 9.161 -7.768 1.278 1.00 91.69 80 LEU A C 1
ATOM 648 O O . LEU A 1 80 ? 9.367 -7.617 2.483 1.00 91.69 80 LEU A O 1
ATOM 652 N N . ILE A 1 81 ? 9.609 -6.916 0.353 1.00 91.31 81 ILE A N 1
ATOM 653 C CA . ILE A 1 81 ? 10.297 -5.644 0.630 1.00 91.31 81 ILE A CA 1
ATOM 654 C C . ILE A 1 81 ? 9.779 -4.532 -0.299 1.00 91.31 81 ILE A C 1
ATOM 656 O O . ILE A 1 81 ? 9.464 -4.810 -1.457 1.00 91.31 81 ILE A O 1
ATOM 660 N N . CYS A 1 82 ? 9.674 -3.290 0.200 1.00 90.75 82 CYS A N 1
ATOM 661 C CA . CYS A 1 82 ? 9.446 -2.122 -0.658 1.00 90.75 82 CYS A CA 1
ATOM 662 C C . CYS A 1 82 ? 10.756 -1.709 -1.274 1.00 90.75 82 CYS A C 1
ATOM 664 O O . CYS A 1 82 ? 11.724 -1.495 -0.541 1.00 90.75 82 CYS A O 1
ATOM 666 N N . VAL A 1 83 ? 10.763 -1.463 -2.572 1.00 91.62 83 VAL A N 1
ATOM 667 C CA . VAL A 1 83 ? 11.882 -0.771 -3.195 1.00 91.62 83 VAL A CA 1
ATOM 668 C C . VAL A 1 83 ? 11.386 0.191 -4.265 1.00 91.62 83 VAL A C 1
ATOM 670 O O . VAL A 1 83 ? 10.334 -0.038 -4.873 1.00 91.62 83 VAL A O 1
ATOM 673 N N . PRO A 1 84 ? 12.136 1.268 -4.536 1.00 92.12 84 PRO A N 1
ATOM 674 C CA . PRO A 1 84 ? 11.976 1.987 -5.782 1.00 92.12 84 PRO A CA 1
ATOM 675 C C . PRO A 1 84 ? 12.294 1.045 -6.956 1.00 92.12 84 PRO A C 1
ATOM 677 O O . PRO A 1 84 ? 13.282 0.313 -6.950 1.00 92.12 84 PRO A O 1
ATOM 680 N N . LEU A 1 85 ? 11.448 1.078 -7.978 1.00 92.94 85 LEU A N 1
ATOM 681 C CA . LEU A 1 85 ? 11.576 0.350 -9.233 1.00 92.94 85 LEU A CA 1
ATOM 682 C C . LEU A 1 85 ? 11.500 1.354 -10.384 1.00 92.94 85 LEU A C 1
ATOM 684 O O . LEU A 1 85 ? 10.707 2.295 -10.366 1.00 92.94 85 LEU A O 1
ATOM 688 N N . SER A 1 86 ? 12.305 1.140 -11.415 1.00 93.00 86 SER A N 1
ATOM 689 C CA . SER A 1 86 ? 12.243 1.914 -12.653 1.00 93.00 86 SER A CA 1
ATOM 690 C C . SER A 1 86 ? 12.386 0.975 -13.835 1.00 93.00 86 SER A C 1
ATOM 692 O O . SER A 1 86 ? 13.079 -0.036 -13.744 1.00 93.00 86 SER A O 1
ATOM 694 N N . LEU A 1 87 ? 11.705 1.297 -14.924 1.00 92.06 87 LEU A N 1
ATOM 695 C CA . LEU A 1 87 ? 11.671 0.537 -16.155 1.00 92.06 87 LEU A CA 1
ATOM 696 C C . LEU A 1 87 ? 12.377 1.291 -17.281 1.00 92.06 87 LEU A C 1
ATOM 698 O O . LEU A 1 87 ? 12.407 2.520 -17.334 1.00 92.06 87 LEU A O 1
ATOM 702 N N . SER A 1 88 ? 12.921 0.543 -18.239 1.00 90.31 88 SER A N 1
ATOM 703 C CA . SER A 1 88 ? 13.656 1.093 -19.384 1.00 90.31 88 SER A CA 1
ATOM 704 C C . SER A 1 88 ? 12.810 1.963 -20.320 1.00 90.31 88 SER A C 1
ATOM 706 O O . SER A 1 88 ? 13.369 2.689 -21.137 1.00 90.31 88 SER A O 1
ATOM 708 N N . ASN A 1 89 ? 11.482 1.888 -20.222 1.00 88.62 89 ASN A N 1
ATOM 709 C CA . ASN A 1 89 ? 10.536 2.714 -20.974 1.00 88.62 89 ASN A CA 1
ATOM 710 C C . ASN A 1 89 ? 10.232 4.068 -20.293 1.00 88.62 89 ASN A C 1
ATOM 712 O O . ASN A 1 89 ? 9.463 4.854 -20.839 1.00 88.62 89 ASN A O 1
ATOM 716 N N . GLY A 1 90 ? 10.836 4.348 -19.131 1.00 88.81 90 GLY A N 1
ATOM 717 C CA . GLY A 1 90 ? 10.634 5.576 -18.360 1.00 88.81 90 GLY A CA 1
ATOM 718 C C . GLY A 1 90 ? 9.578 5.468 -17.259 1.00 88.81 90 GLY A C 1
ATOM 719 O O . GLY A 1 90 ? 9.477 6.386 -16.444 1.00 88.81 90 GLY A O 1
ATOM 720 N N . ASP A 1 91 ? 8.837 4.361 -17.188 1.00 89.19 91 ASP A N 1
ATOM 721 C CA . ASP A 1 91 ? 7.922 4.112 -16.077 1.00 89.19 91 ASP A CA 1
ATOM 722 C C . ASP A 1 91 ? 8.706 3.812 -14.792 1.00 89.19 91 ASP A C 1
ATOM 724 O O . ASP A 1 91 ? 9.832 3.309 -14.809 1.00 89.19 91 ASP A O 1
ATOM 728 N N . GLY A 1 92 ? 8.123 4.124 -13.642 1.00 89.81 92 GLY A N 1
ATOM 729 C CA . GLY A 1 92 ? 8.769 3.888 -12.359 1.00 89.81 92 GLY A CA 1
ATOM 730 C C . GLY A 1 92 ? 7.916 4.327 -11.183 1.00 89.81 92 GLY A C 1
ATOM 731 O O . GLY A 1 92 ? 6.891 4.990 -11.337 1.00 89.81 92 GLY A O 1
ATOM 732 N N . GLY A 1 93 ? 8.351 3.943 -9.993 1.00 90.94 93 GLY A N 1
ATOM 733 C CA . GLY A 1 93 ? 7.651 4.202 -8.747 1.00 90.94 93 GLY A CA 1
ATOM 734 C C . GLY A 1 93 ? 8.162 3.281 -7.654 1.00 90.94 93 GLY A C 1
ATOM 735 O O . GLY A 1 93 ? 9.266 2.759 -7.742 1.00 90.94 93 GLY A O 1
ATOM 736 N N . PHE A 1 94 ? 7.348 3.060 -6.634 1.00 91.94 94 PHE A N 1
ATOM 737 C CA . PHE A 1 94 ? 7.635 2.073 -5.600 1.00 91.94 94 PHE A CA 1
ATOM 738 C C . PHE A 1 94 ? 6.876 0.783 -5.886 1.00 91.94 94 PHE A C 1
ATOM 740 O O . PHE A 1 94 ? 5.769 0.796 -6.437 1.00 91.94 94 PHE A O 1
ATOM 747 N N . GLY A 1 95 ? 7.490 -0.341 -5.544 1.00 93.12 95 GLY A N 1
ATOM 748 C CA . GLY A 1 95 ? 6.894 -1.650 -5.729 1.00 93.12 95 GLY A CA 1
ATOM 749 C C . GLY A 1 95 ? 7.360 -2.652 -4.693 1.00 93.12 95 GLY A C 1
ATOM 750 O O . GLY A 1 95 ? 8.436 -2.533 -4.105 1.00 93.12 95 GLY A O 1
ATOM 751 N N . TYR A 1 96 ? 6.517 -3.654 -4.490 1.00 93.94 96 TYR A N 1
ATOM 752 C CA . TYR A 1 96 ? 6.851 -4.803 -3.676 1.00 93.94 96 TYR A CA 1
ATOM 753 C C . TYR A 1 96 ? 7.698 -5.772 -4.491 1.00 93.94 96 TYR A C 1
ATOM 755 O O . TYR A 1 96 ? 7.347 -6.108 -5.622 1.00 93.94 96 TYR A O 1
ATOM 763 N N . VAL A 1 97 ? 8.781 -6.260 -3.895 1.00 94.50 97 VAL A N 1
ATOM 764 C CA . VAL A 1 97 ? 9.598 -7.350 -4.435 1.00 94.50 97 VAL A CA 1
ATOM 765 C C . VAL A 1 97 ? 9.514 -8.533 -3.484 1.00 94.50 97 VAL A C 1
ATOM 767 O O . VAL A 1 97 ? 9.654 -8.368 -2.271 1.00 94.50 97 VAL A O 1
ATOM 770 N N . ARG A 1 98 ? 9.276 -9.723 -4.035 1.00 95.12 98 ARG A N 1
ATOM 771 C CA . ARG A 1 98 ? 9.290 -10.992 -3.317 1.00 95.12 98 ARG A CA 1
ATOM 772 C C . ARG A 1 98 ? 10.674 -11.619 -3.310 1.00 95.12 98 ARG A C 1
ATOM 774 O O . ARG A 1 98 ? 11.454 -11.467 -4.248 1.00 95.12 98 ARG A O 1
ATOM 781 N N . LYS A 1 99 ? 10.934 -12.434 -2.290 1.00 94.56 99 LYS A N 1
ATOM 782 C CA . LYS A 1 99 ? 12.157 -13.240 -2.167 1.00 94.56 99 LYS A CA 1
ATOM 783 C C . LYS A 1 99 ? 12.363 -14.240 -3.313 1.00 94.56 99 LYS A C 1
ATOM 785 O O . LYS A 1 99 ? 13.480 -14.690 -3.533 1.00 94.56 99 LYS A O 1
ATOM 790 N N . ASP A 1 100 ? 11.311 -14.595 -4.044 1.00 95.06 100 ASP A N 1
ATOM 791 C CA . ASP A 1 100 ? 11.398 -15.453 -5.232 1.00 95.06 100 ASP A CA 1
ATOM 792 C C . ASP A 1 100 ? 11.683 -14.682 -6.535 1.00 95.06 100 ASP A C 1
ATOM 794 O O . ASP A 1 100 ? 11.730 -15.284 -7.606 1.00 95.06 100 ASP A O 1
ATOM 798 N N . GLY A 1 101 ? 11.878 -13.361 -6.461 1.00 95.69 101 GLY A N 1
ATOM 799 C CA . GLY A 1 101 ? 12.169 -12.511 -7.611 1.00 95.69 101 GLY A CA 1
ATOM 800 C C . GLY A 1 101 ? 10.953 -11.868 -8.258 1.00 95.69 101 GLY A C 1
ATOM 801 O O . GLY A 1 101 ? 11.123 -10.936 -9.041 1.00 95.69 101 GLY A O 1
ATOM 802 N N . ARG A 1 102 ? 9.724 -12.288 -7.941 1.00 95.62 102 ARG A N 1
ATOM 803 C CA . ARG A 1 102 ? 8.539 -11.601 -8.471 1.00 95.62 102 ARG A CA 1
ATOM 804 C C . ARG A 1 102 ? 8.442 -10.195 -7.898 1.00 95.62 102 ARG A C 1
ATOM 806 O O . ARG A 1 102 ? 8.819 -9.959 -6.753 1.00 95.62 102 ARG A O 1
ATOM 813 N N . ALA A 1 103 ? 7.894 -9.267 -8.667 1.00 95.31 103 ALA A N 1
ATOM 814 C CA . ALA A 1 103 ? 7.670 -7.902 -8.223 1.00 95.31 103 ALA A CA 1
ATOM 815 C C . ALA A 1 103 ? 6.367 -7.327 -8.781 1.00 95.31 103 ALA A C 1
ATOM 817 O O . ALA A 1 103 ? 5.847 -7.789 -9.798 1.00 95.31 103 ALA A O 1
ATOM 818 N N . HIS A 1 104 ? 5.851 -6.300 -8.112 1.00 93.69 104 HIS A N 1
ATOM 819 C CA . HIS A 1 104 ? 4.681 -5.563 -8.566 1.00 93.69 104 HIS A CA 1
ATOM 820 C C . HIS A 1 104 ? 4.770 -4.092 -8.170 1.00 93.69 104 HIS A C 1
ATOM 822 O O . HIS A 1 104 ? 5.146 -3.770 -7.041 1.00 93.69 104 HIS A O 1
ATOM 828 N N . PHE A 1 105 ? 4.384 -3.189 -9.074 1.00 92.75 105 PHE A N 1
ATOM 829 C CA . PHE A 1 105 ? 4.205 -1.788 -8.699 1.00 92.75 105 PHE A CA 1
ATOM 830 C C . PHE A 1 105 ? 3.072 -1.653 -7.688 1.00 92.75 105 PHE A C 1
ATOM 832 O O . PHE A 1 105 ? 2.000 -2.236 -7.859 1.00 92.75 105 PHE A O 1
ATOM 839 N N . ALA A 1 106 ? 3.330 -0.845 -6.668 1.00 91.19 106 ALA A N 1
ATOM 840 C CA . ALA A 1 106 ? 2.417 -0.546 -5.578 1.00 91.19 106 ALA A CA 1
ATOM 841 C C . ALA A 1 106 ? 2.668 0.891 -5.121 1.00 91.19 106 ALA A C 1
ATOM 843 O O . ALA A 1 106 ? 2.924 1.136 -3.954 1.00 91.19 106 ALA A O 1
ATOM 844 N N . GLN A 1 107 ? 2.711 1.846 -6.046 1.00 85.44 107 GLN A N 1
ATOM 845 C CA . GLN A 1 107 ? 3.149 3.202 -5.728 1.00 85.44 107 GLN A CA 1
ATOM 846 C C . GLN A 1 107 ? 2.183 3.878 -4.751 1.00 85.44 107 GLN A C 1
ATOM 848 O O . GLN A 1 107 ? 1.023 4.102 -5.102 1.00 85.44 107 GLN A O 1
ATOM 853 N N . PHE A 1 108 ? 2.660 4.247 -3.556 1.00 84.00 108 PHE A N 1
ATOM 854 C CA . PHE A 1 108 ? 1.868 5.072 -2.657 1.00 84.00 108 PHE A CA 1
ATOM 855 C C . PHE A 1 108 ? 1.713 6.451 -3.296 1.00 84.00 108 PHE A C 1
ATOM 857 O O . PHE A 1 108 ? 2.706 7.078 -3.663 1.00 84.00 108 PHE A O 1
ATOM 864 N N . PRO A 1 109 ? 0.478 6.931 -3.511 1.00 78.94 109 PRO A N 1
ATOM 865 C CA . PRO A 1 109 ? 0.287 8.170 -4.238 1.00 78.94 109 PRO A CA 1
ATOM 866 C C . PRO A 1 109 ? 0.956 9.341 -3.516 1.00 78.94 109 PRO A C 1
ATOM 868 O O . PRO A 1 109 ? 1.535 10.189 -4.184 1.00 78.94 109 PRO A O 1
ATOM 871 N N . TYR A 1 110 ? 0.918 9.361 -2.186 1.00 78.94 110 TYR A N 1
ATOM 872 C CA . TYR A 1 110 ? 1.238 10.534 -1.375 1.00 78.94 110 TYR A CA 1
ATOM 873 C C . TYR A 1 110 ? 2.690 10.649 -0.914 1.00 78.94 110 TYR A C 1
ATOM 875 O O . TYR A 1 110 ? 3.075 11.718 -0.451 1.00 78.94 110 TYR A O 1
ATOM 883 N N . ASP A 1 111 ? 3.477 9.581 -1.017 1.00 77.31 111 ASP A N 1
ATOM 884 C CA . ASP A 1 111 ? 4.840 9.546 -0.488 1.00 77.31 111 ASP A CA 1
ATOM 885 C C . ASP A 1 111 ? 5.734 8.618 -1.321 1.00 77.31 111 ASP A C 1
ATOM 887 O O . ASP A 1 111 ? 5.273 7.882 -2.196 1.00 77.31 111 ASP A O 1
ATOM 891 N N . ASN A 1 112 ? 7.028 8.646 -1.031 1.00 81.12 112 ASN A N 1
ATOM 892 C CA . ASN A 1 112 ? 8.050 7.796 -1.619 1.00 81.12 112 ASN A CA 1
ATOM 893 C C . ASN A 1 112 ? 8.085 6.415 -0.940 1.00 81.12 112 ASN A C 1
ATOM 895 O O . ASN A 1 112 ? 9.112 6.010 -0.397 1.00 81.12 112 ASN A O 1
ATOM 899 N N . ASP A 1 113 ? 6.953 5.709 -0.951 1.00 87.19 113 ASP A N 1
ATOM 900 C CA . ASP A 1 113 ? 6.819 4.373 -0.362 1.00 87.19 113 ASP A CA 1
ATOM 901 C C . ASP A 1 113 ? 5.822 3.512 -1.161 1.00 87.19 113 ASP A C 1
ATOM 903 O O . ASP A 1 113 ? 5.172 3.972 -2.108 1.00 87.19 113 ASP A O 1
ATOM 907 N N . CYS A 1 114 ? 5.704 2.237 -0.803 1.00 90.00 114 CYS A N 1
ATOM 908 C CA . CYS A 1 114 ? 4.692 1.345 -1.346 1.00 90.00 114 CYS A CA 1
ATOM 909 C C . CYS A 1 114 ? 3.351 1.546 -0.627 1.00 90.00 114 CYS A C 1
ATOM 911 O O . CYS A 1 114 ? 3.300 1.844 0.566 1.00 90.00 114 CYS A O 1
ATOM 913 N N . MET A 1 115 ? 2.244 1.339 -1.340 1.00 89.44 115 MET A N 1
ATOM 914 C CA . MET A 1 115 ? 0.903 1.343 -0.770 1.00 89.44 115 MET A CA 1
ATOM 915 C C . MET A 1 115 ? 0.810 0.258 0.294 1.00 89.44 115 MET A C 1
ATOM 917 O O . MET A 1 115 ? 1.014 -0.906 -0.047 1.00 89.44 115 MET A O 1
ATOM 921 N N . PRO A 1 116 ? 0.452 0.602 1.542 1.00 87.25 116 PRO A N 1
ATOM 922 C CA . PRO A 1 116 ? 0.363 -0.385 2.598 1.00 87.25 116 PRO A CA 1
ATOM 923 C C . PRO A 1 116 ? -0.690 -1.437 2.256 1.00 87.25 116 PRO A C 1
ATOM 925 O O . PRO A 1 116 ? -1.714 -1.154 1.627 1.00 87.25 116 PRO A O 1
ATOM 928 N N . PHE A 1 117 ? -0.449 -2.653 2.728 1.00 88.69 117 PHE A N 1
ATOM 929 C CA . PHE A 1 117 ? -1.469 -3.686 2.732 1.00 88.69 117 PHE A CA 1
ATOM 930 C C . PHE A 1 117 ? -2.560 -3.318 3.737 1.00 88.69 117 PHE A C 1
ATOM 932 O O . PHE A 1 117 ? -2.280 -2.994 4.892 1.00 88.69 117 PHE A O 1
ATOM 939 N N . ALA A 1 118 ? -3.806 -3.455 3.315 1.00 87.31 118 ALA A N 1
ATOM 940 C CA . ALA A 1 118 ? -4.980 -3.286 4.148 1.00 87.31 118 ALA A CA 1
ATOM 941 C C . ALA A 1 118 ? -5.978 -4.395 3.823 1.00 87.31 118 ALA A C 1
ATOM 943 O O . ALA A 1 118 ? -6.140 -4.777 2.664 1.00 87.31 118 ALA A O 1
ATOM 944 N N . ASN A 1 119 ? -6.598 -4.970 4.856 1.00 84.69 119 ASN A N 1
ATOM 945 C CA . ASN A 1 119 ? -7.511 -6.111 4.715 1.00 84.69 119 ASN A CA 1
ATOM 946 C C . ASN A 1 119 ? -6.900 -7.287 3.914 1.00 84.69 119 ASN A C 1
ATOM 948 O O . ASN A 1 119 ? -7.579 -7.946 3.133 1.00 84.69 119 ASN A O 1
ATOM 952 N N . GLY A 1 120 ? -5.598 -7.541 4.093 1.00 88.12 120 GLY A N 1
ATOM 953 C CA . GLY A 1 120 ? -4.885 -8.646 3.437 1.00 88.12 120 GLY A CA 1
ATOM 954 C C . GLY A 1 120 ? -4.518 -8.412 1.968 1.00 88.12 120 GLY A C 1
ATOM 955 O O . GLY A 1 120 ? -3.938 -9.306 1.351 1.00 88.12 120 GLY A O 1
ATOM 956 N N . VAL A 1 121 ? -4.801 -7.228 1.414 1.00 93.69 121 VAL A N 1
ATOM 957 C CA . VAL A 1 121 ? -4.478 -6.878 0.026 1.00 93.69 121 VAL A CA 1
ATOM 958 C C . VAL A 1 121 ? -3.724 -5.557 -0.079 1.00 93.69 121 VAL A C 1
ATOM 960 O O . VAL A 1 121 ? -3.866 -4.685 0.771 1.00 93.69 121 VAL A O 1
ATOM 963 N N . PHE A 1 122 ? -2.953 -5.376 -1.146 1.00 93.62 122 PHE A N 1
ATOM 964 C CA . PHE A 1 122 ? -2.451 -4.069 -1.574 1.00 93.62 122 PHE A CA 1
ATOM 965 C C . PHE A 1 122 ? -3.038 -3.704 -2.939 1.00 93.62 122 PHE A C 1
ATOM 967 O O . PHE A 1 122 ? -3.564 -4.555 -3.662 1.00 93.62 122 PHE A O 1
ATOM 974 N N . VAL A 1 123 ? -2.950 -2.424 -3.289 1.00 94.94 123 VAL A N 1
ATOM 975 C CA . VAL A 1 123 ? -3.364 -1.913 -4.598 1.00 94.94 123 VAL A CA 1
ATOM 976 C C . VAL A 1 123 ? -2.175 -1.984 -5.553 1.00 94.94 123 VAL A C 1
ATOM 978 O O . VAL A 1 123 ? -1.175 -1.287 -5.380 1.00 94.94 123 VAL A O 1
ATOM 981 N N . GLY A 1 124 ? -2.296 -2.839 -6.561 1.00 93.00 124 GLY A N 1
ATOM 982 C CA . GLY A 1 124 ? -1.392 -2.933 -7.699 1.00 93.00 124 GLY A CA 1
ATOM 983 C C . GLY A 1 124 ? -2.040 -2.416 -8.982 1.00 93.00 124 GLY A C 1
ATOM 984 O O . GLY A 1 124 ? -3.200 -1.989 -9.000 1.00 93.00 124 GLY A O 1
ATOM 985 N N . TYR A 1 125 ? -1.284 -2.485 -10.080 1.00 90.50 125 TYR A N 1
ATOM 986 C CA . TYR A 1 125 ? -1.753 -2.072 -11.400 1.00 90.50 125 TYR A CA 1
ATOM 987 C C . TYR A 1 125 ? -1.399 -3.104 -12.475 1.00 90.50 125 TYR A C 1
ATOM 989 O O . TYR A 1 125 ? -0.232 -3.438 -12.650 1.00 90.50 125 TYR A O 1
ATOM 997 N N . GLU A 1 126 ? -2.401 -3.550 -13.231 1.00 88.88 126 GLU A N 1
ATOM 998 C CA . GLU A 1 126 ? -2.263 -4.392 -14.427 1.00 88.88 126 GLU A CA 1
ATOM 999 C C . GLU A 1 126 ? -2.847 -3.613 -15.616 1.00 88.88 126 GLU A C 1
ATOM 1001 O O . GLU A 1 126 ? -4.003 -3.192 -15.575 1.00 88.88 126 GLU A O 1
ATOM 1006 N N . ASN A 1 127 ? -2.067 -3.375 -16.677 1.00 86.12 127 ASN A N 1
ATOM 1007 C CA . ASN A 1 127 ? -2.522 -2.652 -17.880 1.00 86.12 127 ASN A CA 1
ATOM 1008 C C . ASN A 1 127 ? -3.182 -1.284 -17.588 1.00 86.12 127 ASN A C 1
ATOM 1010 O O . ASN A 1 127 ? -4.174 -0.897 -18.209 1.00 86.12 127 ASN A O 1
ATOM 1014 N N . GLY A 1 128 ? -2.648 -0.553 -16.604 1.00 88.19 128 GLY A N 1
ATOM 1015 C CA . GLY A 1 128 ? -3.175 0.750 -16.182 1.00 88.19 128 GLY A CA 1
ATOM 1016 C C . GLY A 1 128 ? -4.499 0.686 -15.410 1.00 88.19 128 GLY A C 1
ATOM 1017 O O . GLY A 1 128 ? -5.130 1.726 -15.202 1.00 88.19 128 GLY A O 1
ATOM 1018 N N . LYS A 1 129 ? -4.929 -0.510 -14.995 1.00 94.75 129 LYS A N 1
ATOM 1019 C CA . LYS A 1 129 ? -6.120 -0.745 -14.179 1.00 94.75 129 LYS A CA 1
ATOM 1020 C C . LYS A 1 129 ? -5.754 -1.226 -12.790 1.00 94.75 129 LYS A C 1
ATOM 1022 O O . LYS A 1 129 ? -4.757 -1.919 -12.610 1.00 94.75 129 LYS A O 1
ATOM 1027 N N . VAL A 1 130 ? -6.574 -0.850 -11.819 1.00 95.56 130 VAL A N 1
ATOM 1028 C CA . VAL A 1 130 ? -6.413 -1.252 -10.424 1.00 95.56 130 VAL A CA 1
ATOM 1029 C C . VAL A 1 130 ? -6.699 -2.741 -10.275 1.00 95.56 130 VAL A C 1
ATOM 1031 O O . VAL A 1 130 ? -7.735 -3.248 -10.726 1.00 95.56 130 VAL A O 1
ATOM 1034 N N . VAL A 1 131 ? -5.802 -3.410 -9.563 1.00 96.00 131 VAL A N 1
ATOM 1035 C CA . VAL A 1 131 ? -5.958 -4.783 -9.094 1.00 96.00 131 VAL A CA 1
ATOM 1036 C C . VAL A 1 131 ? -5.629 -4.839 -7.607 1.00 96.00 131 VAL A C 1
ATOM 1038 O O . VAL A 1 131 ? -4.634 -4.277 -7.158 1.00 96.00 131 VAL A O 1
ATOM 1041 N N . TYR A 1 132 ? -6.476 -5.504 -6.831 1.00 96.94 132 TYR A N 1
ATOM 1042 C CA . TYR A 1 132 ? -6.209 -5.795 -5.428 1.00 96.94 132 TYR A CA 1
ATOM 1043 C C . TYR A 1 132 ? -5.533 -7.155 -5.351 1.00 96.94 132 TYR A C 1
ATOM 1045 O O . TYR A 1 132 ? -6.084 -8.147 -5.832 1.00 96.94 132 TYR A O 1
ATOM 1053 N N . MET A 1 133 ? -4.336 -7.198 -4.779 1.00 95.62 133 MET A N 1
ATOM 1054 C CA . MET A 1 133 ? -3.490 -8.389 -4.754 1.00 95.62 133 MET A CA 1
ATOM 1055 C C . MET A 1 133 ? -3.149 -8.789 -3.330 1.00 95.62 133 MET A C 1
ATOM 1057 O O . MET A 1 133 ? -2.945 -7.929 -2.477 1.00 95.62 133 MET A O 1
ATOM 1061 N N . ASN A 1 134 ? -3.049 -10.091 -3.080 1.00 94.44 134 ASN A N 1
ATOM 1062 C CA . ASN A 1 134 ? -2.544 -10.598 -1.809 1.00 94.44 134 ASN A CA 1
ATOM 1063 C C . ASN A 1 134 ? -1.004 -10.551 -1.759 1.00 94.44 134 ASN A C 1
ATOM 1065 O O . ASN A 1 134 ? -0.326 -10.194 -2.724 1.00 94.44 134 ASN A O 1
ATOM 1069 N N . GLU A 1 135 ? -0.427 -10.955 -0.627 1.00 92.38 135 GLU A N 1
ATOM 1070 C CA . GLU A 1 135 ? 1.031 -11.000 -0.438 1.00 92.38 135 GLU A CA 1
ATOM 1071 C C . GLU A 1 135 ? 1.751 -11.987 -1.367 1.00 92.38 135 GLU A C 1
ATOM 1073 O O . GLU A 1 135 ? 2.967 -11.906 -1.540 1.00 92.38 135 GLU A O 1
ATOM 1078 N N . ASN A 1 136 ? 0.998 -12.890 -2.002 1.00 93.38 136 ASN A N 1
ATOM 1079 C CA . ASN A 1 136 ? 1.527 -13.801 -2.999 1.00 93.38 136 ASN A CA 1
ATOM 1080 C C . ASN A 1 136 ? 1.554 -13.229 -4.424 1.00 93.38 136 ASN A C 1
ATOM 1082 O O . ASN A 1 136 ? 2.021 -13.922 -5.333 1.00 93.38 136 ASN A O 1
ATOM 1086 N N . PHE A 1 137 ? 1.109 -11.979 -4.599 1.00 93.62 137 PHE A N 1
ATOM 1087 C CA . PHE A 1 137 ? 0.835 -11.329 -5.886 1.00 93.62 137 PHE A CA 1
ATOM 1088 C C . PHE A 1 137 ? -0.241 -12.041 -6.708 1.00 93.62 137 PHE A C 1
ATOM 1090 O O . PHE A 1 137 ? -0.276 -11.946 -7.932 1.00 93.62 137 PHE A O 1
ATOM 1097 N N . GLU A 1 138 ? -1.141 -12.75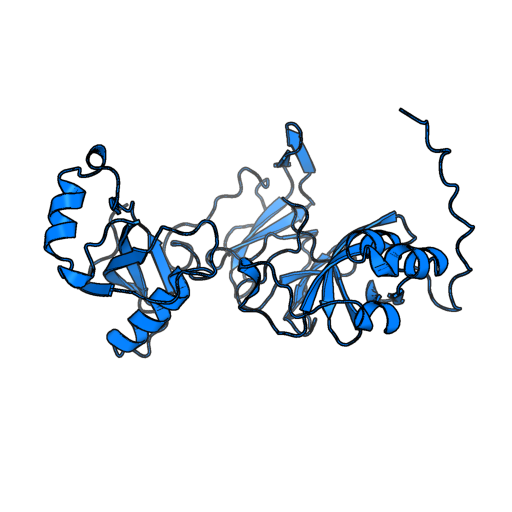5 -6.039 1.00 94.25 138 GLU A N 1
ATOM 1098 C CA . GLU A 1 138 ? -2.342 -13.277 -6.673 1.00 94.25 138 GLU A CA 1
ATOM 1099 C C . GLU A 1 138 ? -3.403 -12.180 -6.648 1.00 94.25 138 GLU A C 1
ATOM 1101 O O . GLU A 1 138 ? -3.676 -11.573 -5.607 1.00 94.25 138 GLU A O 1
ATOM 1106 N N . ALA A 1 139 ? -4.004 -11.916 -7.806 1.00 95.25 139 ALA A N 1
ATOM 1107 C CA . ALA A 1 139 ? -5.109 -10.980 -7.911 1.00 95.25 139 ALA A CA 1
ATOM 1108 C C . ALA A 1 139 ? -6.331 -11.527 -7.163 1.00 95.25 139 ALA A C 1
ATOM 1110 O O . ALA A 1 139 ? -6.931 -12.516 -7.581 1.00 95.25 139 ALA A O 1
ATOM 1111 N N . VAL A 1 140 ? -6.706 -10.845 -6.085 1.00 97.62 140 VAL A N 1
ATOM 1112 C CA . VAL A 1 140 ? -7.945 -11.086 -5.340 1.00 97.62 140 VAL A CA 1
ATOM 1113 C C . VAL A 1 140 ? -9.121 -10.456 -6.081 1.00 97.62 140 VAL A C 1
ATOM 1115 O O . VAL A 1 140 ? -10.158 -11.091 -6.230 1.00 97.62 140 VAL A O 1
ATOM 1118 N N . GLN A 1 141 ? -8.938 -9.242 -6.614 1.00 97.94 141 GLN A N 1
ATOM 1119 C CA . GLN A 1 141 ? -9.962 -8.552 -7.395 1.00 97.94 141 GLN A CA 1
ATOM 1120 C C . GLN A 1 141 ? -9.347 -7.721 -8.523 1.00 97.94 141 GLN A C 1
ATOM 1122 O O . GLN A 1 141 ? -8.496 -6.866 -8.284 1.00 97.94 141 GLN A O 1
ATOM 1127 N N . ARG A 1 142 ? -9.838 -7.915 -9.752 1.00 97.25 142 ARG A N 1
ATOM 1128 C CA . ARG A 1 142 ? -9.549 -7.046 -10.906 1.00 97.25 142 ARG A CA 1
ATOM 1129 C C . ARG A 1 142 ? -10.686 -6.056 -11.114 1.00 97.25 142 ARG A C 1
ATOM 1131 O O . ARG A 1 142 ? -11.849 -6.408 -10.930 1.00 97.25 142 ARG A O 1
ATOM 1138 N N . THR A 1 143 ? -10.363 -4.827 -11.503 1.00 97.69 143 THR A N 1
ATOM 1139 C CA . THR A 1 143 ? -11.360 -3.756 -11.643 1.00 97.69 143 THR A CA 1
ATOM 1140 C C . THR A 1 143 ? -11.196 -2.986 -12.951 1.00 97.69 143 THR A C 1
ATOM 1142 O O . THR A 1 143 ? -10.180 -3.092 -13.635 1.00 97.69 143 THR A O 1
ATOM 1145 N N . ASP A 1 144 ? -12.201 -2.185 -13.303 1.00 97.50 144 ASP A N 1
ATOM 1146 C CA . ASP A 1 144 ? -12.137 -1.217 -14.402 1.00 97.50 144 ASP A CA 1
ATOM 1147 C C . ASP A 1 144 ? -11.595 0.157 -13.958 1.00 97.50 144 ASP A C 1
ATOM 1149 O O . ASP A 1 144 ? -11.416 1.055 -14.795 1.00 97.50 144 ASP A O 1
ATOM 1153 N N . TYR A 1 145 ? -11.301 0.320 -12.665 1.00 98.06 145 TYR A N 1
ATOM 1154 C CA . TYR A 1 145 ? -10.795 1.553 -12.073 1.00 98.06 145 TYR A CA 1
ATOM 1155 C C . TYR A 1 145 ? -9.368 1.842 -12.531 1.00 98.06 145 TYR A C 1
ATOM 1157 O O . TYR A 1 145 ? -8.577 0.945 -12.806 1.00 98.06 145 TYR A O 1
ATOM 1165 N N . VAL A 1 146 ? -9.032 3.125 -12.619 1.00 96.88 146 VAL A N 1
ATOM 1166 C CA . VAL A 1 146 ? -7.701 3.609 -13.035 1.00 96.88 146 VAL A CA 1
ATOM 1167 C C . VAL A 1 146 ? -6.898 4.182 -11.870 1.00 96.88 146 VAL A C 1
ATOM 1169 O O . VAL A 1 146 ? -5.744 4.567 -12.039 1.00 96.88 146 VAL A O 1
ATOM 1172 N N . TYR A 1 147 ? -7.527 4.291 -10.703 1.00 96.06 147 TYR A N 1
ATOM 1173 C CA . TYR A 1 147 ? -6.926 4.767 -9.468 1.00 96.06 147 TYR A CA 1
ATOM 1174 C C . TYR A 1 147 ? -7.689 4.185 -8.279 1.00 96.06 147 TYR A C 1
ATOM 1176 O O . TYR A 1 147 ? -8.923 4.117 -8.319 1.00 96.06 147 TYR A O 1
ATOM 1184 N N . ALA A 1 148 ? -6.961 3.810 -7.232 1.00 96.19 148 ALA A N 1
ATOM 1185 C CA . ALA A 1 148 ? -7.523 3.445 -5.944 1.00 96.19 148 ALA A CA 1
ATOM 1186 C C . ALA A 1 148 ? -6.584 3.858 -4.807 1.00 96.19 148 ALA A C 1
ATOM 1188 O O . ALA A 1 148 ? -5.366 3.748 -4.933 1.00 96.19 148 ALA A O 1
ATOM 1189 N N . ASP A 1 149 ? -7.168 4.294 -3.698 1.00 94.38 149 ASP A N 1
ATOM 1190 C CA . ASP A 1 149 ? -6.506 4.376 -2.397 1.00 94.38 149 ASP A CA 1
ATOM 1191 C C . ASP A 1 149 ? -6.445 2.982 -1.747 1.00 94.38 149 ASP A C 1
ATOM 1193 O O . ASP A 1 149 ? -7.271 2.120 -2.079 1.00 94.38 149 ASP A O 1
ATOM 1197 N N . PRO A 1 150 ? -5.528 2.729 -0.790 1.00 92.12 150 PRO A N 1
ATOM 1198 C CA . PRO A 1 150 ? -5.593 1.493 -0.018 1.00 92.12 150 PRO A CA 1
ATOM 1199 C C . PRO A 1 150 ? -6.903 1.452 0.783 1.00 92.12 150 PRO A C 1
ATOM 1201 O O . PRO A 1 150 ? -7.539 2.488 1.015 1.00 92.12 150 PRO A O 1
ATOM 1204 N N . PHE A 1 151 ? -7.310 0.263 1.228 1.00 91.25 151 PHE A N 1
ATOM 1205 C CA . PHE A 1 151 ? -8.412 0.187 2.181 1.00 91.25 151 PHE A CA 1
ATOM 1206 C C . PHE A 1 151 ? -8.034 0.926 3.468 1.00 91.25 151 PHE A C 1
ATOM 1208 O O . PHE A 1 151 ? -6.945 0.771 4.010 1.00 91.25 151 PHE A O 1
ATOM 1215 N N . ASN A 1 152 ? -8.944 1.766 3.940 1.00 86.94 152 ASN A N 1
ATOM 1216 C CA . ASN A 1 152 ? -8.835 2.454 5.212 1.00 86.94 152 ASN A CA 1
ATOM 1217 C C . ASN A 1 152 ? -10.230 2.518 5.830 1.00 86.94 152 ASN A C 1
ATOM 1219 O O . ASN A 1 152 ? -11.140 3.103 5.231 1.00 86.94 152 ASN A O 1
ATOM 1223 N N . LYS A 1 153 ? -10.401 1.927 7.017 1.00 83.50 153 LYS A N 1
ATOM 1224 C CA . LYS A 1 153 ? -11.712 1.751 7.675 1.00 83.50 153 LYS A CA 1
ATOM 1225 C C . LYS A 1 153 ? -12.696 1.015 6.756 1.00 83.50 153 LYS A C 1
ATOM 1227 O O . LYS A 1 153 ? -13.785 1.503 6.465 1.00 83.50 153 LYS A O 1
ATOM 1232 N N . ASN A 1 154 ? -12.247 -0.115 6.201 1.00 87.75 154 ASN A N 1
ATOM 1233 C CA . ASN A 1 154 ? -13.003 -0.964 5.270 1.00 87.75 154 ASN A CA 1
ATOM 1234 C C . ASN A 1 154 ? -13.499 -0.269 3.986 1.00 87.75 154 ASN A C 1
ATOM 1236 O O . ASN A 1 154 ? -14.392 -0.781 3.312 1.00 87.75 154 ASN A O 1
ATOM 1240 N N . LEU A 1 155 ? -12.925 0.886 3.636 1.00 93.19 155 LEU A N 1
ATOM 1241 C CA . LEU A 1 155 ? -13.263 1.644 2.436 1.00 93.19 155 LEU A CA 1
ATOM 1242 C C . LEU A 1 155 ? -12.025 1.912 1.597 1.00 93.19 155 LEU A C 1
ATOM 1244 O O . LEU A 1 155 ? -11.022 2.401 2.111 1.00 93.19 155 LEU A O 1
ATOM 1248 N N . SER A 1 156 ? -12.125 1.675 0.296 1.00 95.31 156 SER A N 1
ATOM 1249 C CA . SER A 1 156 ? -11.145 2.140 -0.685 1.00 95.31 156 SER A CA 1
ATOM 1250 C C . SER A 1 156 ? -11.816 3.196 -1.555 1.00 95.31 156 SER A C 1
ATOM 1252 O O . SER A 1 156 ? -12.898 2.964 -2.104 1.00 95.31 156 SER A O 1
ATOM 1254 N N . LYS A 1 157 ? -11.210 4.386 -1.644 1.00 96.94 157 LYS A N 1
ATOM 1255 C CA . LYS A 1 157 ? -11.646 5.393 -2.614 1.00 96.94 157 LYS A CA 1
ATOM 1256 C C . LYS A 1 157 ? -11.140 4.958 -3.980 1.00 96.94 157 LYS A C 1
ATOM 1258 O O . LYS A 1 157 ? -9.945 4.743 -4.147 1.00 96.94 157 LYS A O 1
ATOM 1263 N N . VAL A 1 158 ? -12.032 4.861 -4.953 1.00 97.81 158 VAL A N 1
ATOM 1264 C CA . VAL A 1 158 ? -11.713 4.379 -6.302 1.00 97.81 158 VAL A CA 1
ATOM 1265 C C . VAL A 1 158 ? -12.187 5.369 -7.346 1.00 97.81 158 VAL A C 1
ATOM 1267 O O . VAL A 1 158 ? -13.172 6.072 -7.124 1.00 97.81 158 VAL A O 1
ATOM 1270 N N . CYS A 1 159 ? -11.511 5.414 -8.495 1.00 98.44 159 CYS A N 1
ATOM 1271 C CA . CYS A 1 159 ? -11.894 6.289 -9.599 1.00 98.44 159 CYS A CA 1
ATOM 1272 C C . CYS A 1 159 ? -11.860 5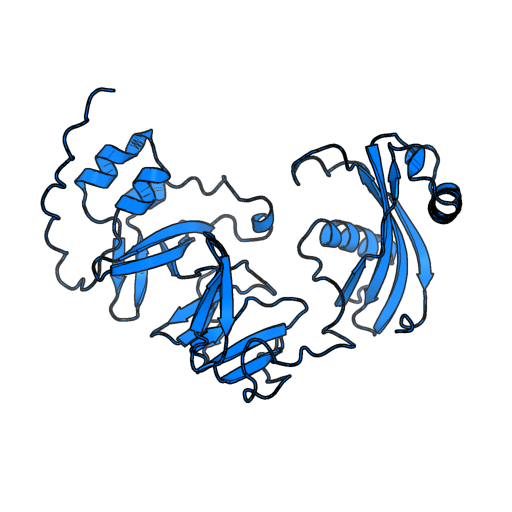.578 -10.956 1.00 98.44 159 CYS A C 1
ATOM 1274 O O . CYS A 1 159 ? -10.900 4.882 -11.294 1.00 98.44 159 CYS A O 1
ATOM 1276 N N . ARG A 1 160 ? -12.876 5.835 -11.788 1.00 98.12 160 ARG A N 1
ATOM 1277 C CA . ARG A 1 160 ? -12.925 5.419 -13.205 1.00 98.12 160 ARG A CA 1
ATOM 1278 C C . ARG A 1 160 ? -12.168 6.359 -14.134 1.00 98.12 160 ARG A C 1
ATOM 1280 O O . ARG A 1 160 ? -11.621 5.917 -15.140 1.00 98.12 160 ARG A O 1
ATOM 1287 N N . LEU A 1 161 ? -12.110 7.641 -13.779 1.00 97.50 161 LEU A N 1
ATOM 1288 C CA . LEU A 1 161 ? -11.277 8.639 -14.446 1.00 97.50 161 LEU A CA 1
ATOM 1289 C C . LEU A 1 161 ? -10.170 9.084 -13.499 1.00 97.50 161 LEU A C 1
ATOM 1291 O O . LEU A 1 161 ? -10.445 9.408 -12.343 1.00 97.50 161 LEU A O 1
ATOM 1295 N N . LYS A 1 162 ? -8.931 9.105 -13.999 1.00 95.19 162 LYS A N 1
ATOM 1296 C CA . LYS A 1 162 ? -7.746 9.389 -13.189 1.00 95.19 162 LYS A CA 1
ATOM 1297 C C . LYS A 1 162 ? -7.827 10.831 -12.670 1.00 95.19 162 LYS A C 1
ATOM 1299 O O . LYS A 1 162 ? -7.895 11.746 -13.499 1.00 95.19 162 LYS A O 1
ATOM 1304 N N . PRO A 1 163 ? -7.825 11.054 -11.344 1.00 96.62 163 PRO A N 1
ATOM 1305 C CA . PRO A 1 163 ? -7.724 12.403 -10.811 1.00 96.62 163 PRO A CA 1
ATOM 1306 C C . PRO A 1 163 ? -6.371 13.012 -11.200 1.00 96.62 163 PRO A C 1
ATOM 1308 O O . PRO A 1 163 ? -5.403 12.305 -11.490 1.00 96.62 163 PRO A O 1
ATOM 1311 N N . LYS A 1 164 ? -6.294 14.340 -11.243 1.00 95.94 164 LYS A N 1
ATOM 1312 C CA . LYS A 1 164 ? -5.048 15.054 -11.540 1.00 95.94 164 LYS A CA 1
ATOM 1313 C C . LYS A 1 164 ? -4.345 15.420 -10.244 1.00 95.94 164 LYS A C 1
ATOM 1315 O O . LYS A 1 164 ? -5.004 15.779 -9.271 1.00 95.94 164 LYS A O 1
ATOM 1320 N N . LYS A 1 165 ? -3.014 15.359 -10.254 1.00 94.25 165 LYS A N 1
ATOM 1321 C CA . LYS A 1 165 ? -2.201 15.916 -9.173 1.00 94.25 165 LYS A CA 1
ATOM 1322 C C . LYS A 1 165 ? -2.260 17.439 -9.254 1.00 94.25 165 LYS A C 1
ATOM 1324 O O . LYS A 1 165 ? -1.954 18.003 -10.304 1.00 94.25 165 LYS A O 1
ATOM 1329 N N . ASN A 1 166 ? -2.660 18.078 -8.167 1.00 94.50 166 ASN A N 1
ATOM 1330 C CA . ASN A 1 166 ? -2.559 19.512 -7.957 1.00 94.50 166 ASN A CA 1
ATOM 1331 C C . ASN A 1 166 ? -1.451 19.750 -6.928 1.00 94.50 166 ASN A C 1
ATOM 1333 O O . ASN A 1 166 ? -1.608 19.369 -5.772 1.00 94.50 166 ASN A O 1
ATOM 1337 N N . TYR A 1 167 ? -0.316 20.287 -7.370 1.00 91.88 167 TYR A N 1
ATOM 1338 C CA . TYR A 1 167 ? 0.872 20.444 -6.532 1.00 91.88 167 TYR A CA 1
ATOM 1339 C C . TYR A 1 167 ? 0.804 21.730 -5.705 1.00 91.88 167 TYR A C 1
ATOM 1341 O O . TYR A 1 167 ? 0.491 22.792 -6.243 1.00 91.88 167 TYR A O 1
ATOM 1349 N N . ASP A 1 168 ? 1.159 21.621 -4.427 1.00 87.75 168 ASP A N 1
ATOM 1350 C CA . ASP A 1 168 ? 1.401 22.726 -3.499 1.00 87.75 168 ASP A CA 1
ATOM 1351 C C . ASP A 1 168 ? 2.775 22.510 -2.844 1.00 87.75 168 ASP A C 1
ATOM 1353 O O . ASP A 1 168 ? 2.933 21.774 -1.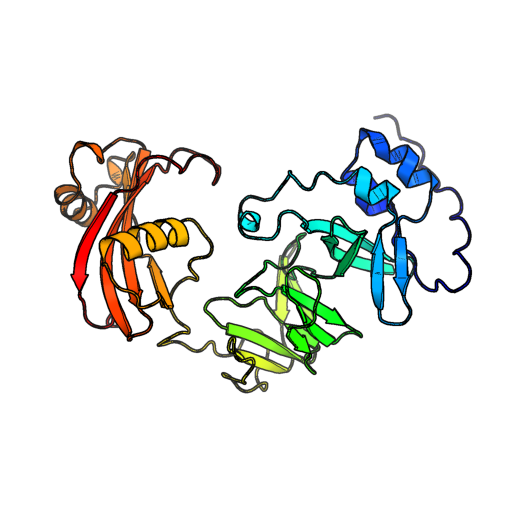867 1.00 87.75 168 ASP A O 1
ATOM 1357 N N . GLY A 1 169 ? 3.811 23.067 -3.477 1.00 89.38 169 GLY A N 1
ATOM 1358 C CA . GLY A 1 169 ? 5.202 22.783 -3.126 1.00 89.38 169 GLY A CA 1
ATOM 1359 C C . GLY A 1 169 ? 5.609 21.338 -3.445 1.00 89.38 169 GLY A C 1
ATOM 1360 O O . GLY A 1 169 ? 5.445 20.875 -4.575 1.00 89.38 169 GLY A O 1
ATOM 1361 N N . GLU A 1 170 ? 6.187 20.645 -2.458 1.00 84.94 170 GLU A N 1
ATOM 1362 C CA . GLU A 1 170 ? 6.582 19.227 -2.554 1.00 84.94 170 GLU A CA 1
ATOM 1363 C C . GLU A 1 170 ? 5.406 18.259 -2.378 1.00 84.94 170 GLU A C 1
ATOM 1365 O O . GLU A 1 170 ? 5.489 17.091 -2.760 1.00 84.94 170 GLU A O 1
ATOM 1370 N N . HIS A 1 171 ? 4.294 18.755 -1.837 1.00 84.00 171 HIS A N 1
ATOM 1371 C CA . HIS A 1 171 ? 3.079 17.987 -1.651 1.00 84.00 171 HIS A CA 1
ATOM 1372 C C . HIS A 1 171 ? 2.138 18.170 -2.838 1.00 84.00 171 HIS A C 1
ATOM 1374 O O . HIS A 1 171 ? 2.237 19.110 -3.629 1.00 84.00 171 HIS A O 1
ATOM 1380 N N . PHE A 1 172 ? 1.196 17.247 -2.976 1.00 89.38 172 PHE A N 1
ATOM 1381 C CA . PHE A 1 172 ? 0.114 17.399 -3.927 1.00 89.38 172 PHE A CA 1
ATOM 1382 C C . PHE A 1 172 ? -1.166 16.797 -3.363 1.00 89.38 172 PHE A C 1
ATOM 1384 O O . PHE A 1 172 ? -1.152 15.898 -2.523 1.00 89.38 172 PHE A O 1
ATOM 1391 N N . GLU A 1 173 ? -2.282 17.266 -3.889 1.00 90.94 173 GLU A N 1
ATOM 1392 C CA . GLU A 1 173 ? -3.601 16.698 -3.659 1.00 90.94 173 GLU A CA 1
ATOM 1393 C C . GLU A 1 173 ? -4.182 16.186 -4.979 1.00 90.94 173 GLU A C 1
ATOM 1395 O O . GLU A 1 173 ? -3.847 16.659 -6.069 1.00 90.94 173 GLU A O 1
ATOM 1400 N N . TRP A 1 174 ? -5.063 15.197 -4.901 1.00 94.25 174 TRP A N 1
ATOM 1401 C CA . TRP A 1 174 ? -5.797 14.712 -6.063 1.00 94.25 174 TRP A CA 1
ATOM 1402 C C . TRP A 1 174 ? -7.058 15.548 -6.269 1.00 94.25 174 TRP A C 1
ATOM 1404 O O . TRP A 1 174 ? -7.835 15.735 -5.333 1.00 94.25 174 TRP A O 1
ATOM 1414 N N . ARG A 1 175 ? -7.285 16.009 -7.504 1.00 96.44 175 ARG A N 1
ATOM 1415 C CA . ARG A 1 175 ? -8.497 16.745 -7.892 1.00 96.44 175 ARG A CA 1
ATOM 1416 C C . ARG A 1 175 ? -9.171 16.183 -9.140 1.00 96.44 175 ARG A C 1
ATOM 1418 O O . ARG A 1 175 ? -8.505 15.708 -10.067 1.00 96.44 175 ARG A O 1
ATOM 1425 N N . GLY A 1 176 ? -10.493 16.302 -9.199 1.00 97.88 176 GLY A N 1
ATOM 1426 C CA . GLY A 1 176 ? -11.326 15.863 -10.316 1.00 97.88 176 GLY A CA 1
ATOM 1427 C C . GLY A 1 176 ? -11.493 14.344 -10.392 1.00 97.88 176 GLY A C 1
ATOM 1428 O O . GLY A 1 176 ? -11.494 13.654 -9.379 1.00 97.88 176 GLY A O 1
ATOM 1429 N N . GLY A 1 177 ? -11.650 13.811 -11.604 1.00 97.19 177 GLY A N 1
ATOM 1430 C CA . GLY A 1 177 ? -11.937 12.390 -11.822 1.00 97.19 177 GLY A CA 1
ATOM 1431 C C . GLY A 1 177 ? -13.424 12.041 -11.677 1.00 97.19 177 GLY A C 1
ATOM 1432 O O . GLY A 1 177 ? -14.288 12.915 -11.678 1.00 97.19 177 GLY A O 1
ATOM 1433 N N . GLN A 1 178 ? -13.705 10.741 -11.610 1.00 98.31 178 GLN A N 1
ATOM 1434 C CA . GLN A 1 178 ? -15.031 10.168 -11.356 1.00 98.31 178 GLN A CA 1
ATOM 1435 C C . GLN A 1 178 ? -14.861 9.064 -10.329 1.00 98.31 178 GLN A C 1
ATOM 1437 O O . GLN A 1 178 ? -14.441 7.953 -10.666 1.00 98.31 178 GLN A O 1
ATOM 1442 N N . CYS A 1 179 ? -15.101 9.430 -9.081 1.00 98.62 179 CYS A N 1
ATOM 1443 C CA . CYS A 1 179 ? -14.682 8.705 -7.905 1.00 98.62 179 CYS A CA 1
ATOM 1444 C C . CYS A 1 179 ? -15.863 8.397 -6.988 1.00 98.62 179 CYS A C 1
ATOM 1446 O O . CYS A 1 179 ? -16.899 9.067 -7.007 1.00 98.62 179 CYS A O 1
ATOM 1448 N N . GLY A 1 180 ? -15.676 7.343 -6.208 1.00 98.31 180 GLY A N 1
ATOM 1449 C CA . GLY A 1 180 ? -16.612 6.815 -5.231 1.00 98.31 180 GLY A CA 1
ATOM 1450 C C . GLY A 1 180 ? -15.855 5.992 -4.196 1.00 98.31 180 GLY A C 1
ATOM 1451 O O . GLY A 1 180 ? -14.630 6.083 -4.089 1.00 98.31 180 GLY A O 1
ATOM 1452 N N . TYR A 1 181 ? -16.581 5.165 -3.459 1.00 97.94 181 TYR A N 1
ATOM 1453 C CA . TYR A 1 181 ? -16.009 4.256 -2.475 1.00 97.94 181 TYR A CA 1
ATOM 1454 C C . TYR A 1 181 ? -16.515 2.845 -2.713 1.00 97.94 181 TYR A C 1
ATOM 1456 O O . TYR A 1 181 ? -17.697 2.660 -3.008 1.00 97.94 181 TYR A O 1
ATOM 1464 N N . ILE A 1 182 ? -15.632 1.870 -2.524 1.00 97.75 182 ILE A N 1
ATOM 1465 C CA . ILE A 1 182 ? -15.994 0.456 -2.433 1.00 97.75 182 ILE A CA 1
ATOM 1466 C C . ILE A 1 182 ? -15.724 -0.082 -1.030 1.00 97.75 182 ILE A C 1
ATOM 1468 O O . ILE A 1 182 ? -14.847 0.427 -0.322 1.00 97.75 182 ILE A O 1
ATOM 1472 N N . GLY A 1 183 ? -16.479 -1.108 -0.649 1.00 95.25 183 GLY A N 1
ATOM 1473 C CA . GLY A 1 183 ? -16.234 -1.909 0.543 1.00 95.25 183 GLY A CA 1
ATOM 1474 C C . GLY A 1 183 ? -15.154 -2.966 0.313 1.00 95.25 183 GLY A C 1
ATOM 1475 O O . GLY A 1 183 ? -14.640 -3.133 -0.793 1.00 95.25 183 GLY A O 1
ATOM 1476 N N . THR A 1 184 ? -14.806 -3.699 1.369 1.00 92.81 184 THR A N 1
ATOM 1477 C CA . THR A 1 184 ? -13.865 -4.838 1.323 1.00 92.81 184 THR A CA 1
ATOM 1478 C C . THR A 1 184 ? -14.428 -6.068 0.608 1.00 92.81 184 THR A C 1
ATOM 1480 O O . THR A 1 184 ? -13.677 -6.962 0.240 1.00 92.81 184 THR A O 1
ATOM 1483 N N . ASP A 1 185 ? -15.740 -6.089 0.384 1.00 94.94 185 ASP A N 1
ATOM 1484 C CA . ASP A 1 185 ? -16.464 -6.982 -0.524 1.00 94.94 185 ASP A CA 1
ATOM 1485 C C . ASP A 1 185 ? -16.386 -6.525 -1.993 1.00 94.94 185 ASP A C 1
ATOM 1487 O O . ASP A 1 185 ? -16.933 -7.183 -2.871 1.00 94.94 185 ASP A O 1
ATOM 1491 N N . TYR A 1 186 ? -15.690 -5.414 -2.261 1.00 96.88 186 TYR A N 1
ATOM 1492 C CA . TYR A 1 186 ? -15.526 -4.768 -3.565 1.00 96.88 186 TYR A CA 1
ATOM 1493 C C . TYR A 1 186 ? -16.812 -4.198 -4.177 1.00 96.88 186 TYR A C 1
ATOM 1495 O O . TYR A 1 186 ? -16.793 -3.717 -5.313 1.00 96.88 186 TYR A O 1
ATOM 1503 N N . GLU A 1 187 ? -17.900 -4.164 -3.408 1.00 97.38 187 GLU A N 1
ATOM 1504 C CA . GLU A 1 187 ? -19.160 -3.557 -3.821 1.00 97.38 187 GLU A CA 1
ATOM 1505 C C . GLU A 1 187 ? -19.111 -2.034 -3.683 1.00 97.38 187 GLU A C 1
ATOM 1507 O O . GLU A 1 187 ? -18.463 -1.477 -2.792 1.00 97.38 187 GLU A O 1
ATOM 1512 N N . ILE A 1 188 ? -19.818 -1.337 -4.575 1.00 97.88 188 ILE A N 1
ATOM 1513 C CA . ILE A 1 188 ? -19.897 0.127 -4.560 1.00 97.88 188 ILE A CA 1
ATOM 1514 C C . ILE A 1 188 ? -20.722 0.578 -3.350 1.00 97.88 188 ILE A C 1
ATOM 1516 O O . ILE A 1 188 ? -21.922 0.334 -3.274 1.00 97.88 188 ILE A O 1
ATOM 1520 N N . VAL A 1 189 ? -20.081 1.311 -2.441 1.00 97.44 189 VAL A N 1
ATOM 1521 C CA . VAL A 1 189 ? -20.710 1.941 -1.269 1.00 97.44 189 VAL A CA 1
ATOM 1522 C C . VAL A 1 189 ? -21.115 3.381 -1.580 1.00 97.44 189 VAL A C 1
ATOM 1524 O O . VAL A 1 189 ? -22.180 3.835 -1.169 1.00 97.44 189 VAL A O 1
ATOM 1527 N N . VAL A 1 190 ? -20.285 4.104 -2.339 1.00 97.44 190 VAL A N 1
ATOM 1528 C CA . VAL A 1 190 ? -20.587 5.460 -2.826 1.00 97.44 190 VAL A CA 1
ATOM 1529 C C . VAL A 1 190 ? -20.465 5.483 -4.344 1.00 97.44 190 VAL A C 1
ATOM 1531 O O . VAL A 1 190 ? -19.398 5.119 -4.850 1.00 97.44 190 VAL A O 1
ATOM 1534 N N . PRO A 1 191 ? -21.504 5.926 -5.080 1.00 98.25 191 PRO A N 1
ATOM 1535 C CA . PRO A 1 191 ? -21.479 5.980 -6.538 1.00 98.25 191 PRO A CA 1
ATOM 1536 C C . PRO A 1 191 ? -20.274 6.745 -7.100 1.00 98.25 191 PRO A C 1
ATOM 1538 O O . PRO A 1 191 ? -19.886 7.788 -6.579 1.00 98.25 191 PRO A O 1
ATOM 1541 N N . LEU A 1 192 ? -19.714 6.258 -8.212 1.00 98.31 192 LEU A N 1
ATOM 1542 C CA . LEU A 1 192 ? -18.509 6.812 -8.841 1.00 98.31 192 LEU A CA 1
ATOM 1543 C C . LEU A 1 192 ? -18.801 8.040 -9.719 1.00 98.31 192 LEU A C 1
ATOM 1545 O O . LEU A 1 192 ? -18.485 8.065 -10.908 1.00 98.31 192 LEU A O 1
ATOM 1549 N N . ILE A 1 193 ? -19.454 9.045 -9.146 1.00 97.94 193 ILE A N 1
ATOM 1550 C CA . ILE A 1 193 ? -19.900 10.257 -9.853 1.00 97.94 193 ILE A CA 1
ATOM 1551 C C . ILE A 1 193 ? -19.255 11.533 -9.310 1.00 97.94 193 ILE A C 1
ATOM 1553 O O . ILE A 1 193 ? -19.469 12.611 -9.861 1.00 97.94 193 ILE A O 1
ATOM 1557 N N . HIS A 1 194 ? -18.485 11.427 -8.230 1.00 98.38 194 HIS A N 1
ATOM 1558 C CA . HIS A 1 194 ? -17.950 12.581 -7.524 1.00 98.38 194 HIS A CA 1
ATOM 1559 C C . HIS A 1 194 ? -16.520 12.888 -7.974 1.00 98.38 194 HIS A C 1
ATOM 1561 O O . HIS A 1 194 ? -15.767 11.972 -8.300 1.00 98.38 194 HIS A O 1
ATOM 1567 N N . PRO A 1 195 ? -16.094 14.158 -7.971 1.00 98.19 195 PRO A N 1
ATOM 1568 C CA . PRO A 1 195 ? -14.673 14.458 -8.050 1.00 98.19 195 PRO A CA 1
ATOM 1569 C C . PRO A 1 195 ? -13.976 13.987 -6.760 1.00 98.19 195 PRO A C 1
ATOM 1571 O O . PRO A 1 195 ? -14.601 13.898 -5.698 1.00 98.19 195 PRO A O 1
ATOM 1574 N N . TYR A 1 196 ? -12.687 13.671 -6.848 1.00 97.38 196 TYR A N 1
ATOM 1575 C CA . TYR A 1 196 ? -11.897 13.056 -5.781 1.00 97.38 196 TYR A CA 1
ATOM 1576 C C . TYR A 1 196 ? -11.989 13.797 -4.442 1.00 97.38 196 TYR A C 1
ATOM 1578 O O . TYR A 1 196 ? -12.205 13.185 -3.391 1.00 97.38 196 TYR A O 1
ATOM 1586 N N . GLU A 1 197 ? -11.836 15.118 -4.499 1.00 95.69 197 GLU A N 1
ATOM 1587 C CA . GLU A 1 197 ? -11.814 16.041 -3.368 1.00 95.69 197 GLU A CA 1
ATOM 1588 C C . GLU A 1 197 ? -13.180 16.177 -2.683 1.00 95.69 197 GLU A C 1
ATOM 1590 O O . GLU A 1 197 ? -13.233 16.415 -1.482 1.00 95.69 197 GLU A O 1
ATOM 1595 N N . ASN A 1 198 ? -14.277 15.949 -3.416 1.00 97.25 198 ASN A N 1
ATOM 1596 C CA . ASN A 1 198 ? -15.645 16.075 -2.899 1.00 97.25 198 ASN A CA 1
ATOM 1597 C C . ASN A 1 198 ? -16.385 14.732 -2.863 1.00 97.25 198 ASN A C 1
ATOM 1599 O O . ASN A 1 198 ? -17.614 14.708 -2.822 1.00 97.25 198 ASN A O 1
ATOM 1603 N N . THR A 1 199 ? -15.667 13.608 -2.932 1.00 97.38 199 THR A N 1
ATOM 1604 C CA . THR A 1 199 ? -16.290 12.287 -2.801 1.00 97.38 199 THR A CA 1
ATOM 1605 C C . THR A 1 199 ? -16.754 12.120 -1.354 1.00 97.38 199 THR A C 1
ATOM 1607 O O . THR A 1 199 ? -15.897 12.081 -0.465 1.00 97.38 199 THR A O 1
ATOM 1610 N N . PRO A 1 200 ? -18.072 12.035 -1.086 1.00 95.44 200 PRO A N 1
ATOM 1611 C CA . PRO A 1 200 ? -18.570 11.940 0.275 1.00 95.44 200 PRO A CA 1
ATOM 1612 C C . PRO A 1 200 ? -18.097 10.621 0.876 1.00 95.44 200 PRO A C 1
ATOM 1614 O O . PRO A 1 200 ? -18.307 9.554 0.298 1.00 95.44 200 PRO A O 1
ATOM 1617 N N . ARG A 1 201 ? -17.419 10.695 2.020 1.00 91.31 201 ARG A N 1
ATOM 1618 C CA . ARG A 1 201 ? -17.017 9.501 2.757 1.00 91.31 201 ARG A CA 1
ATOM 1619 C C . ARG A 1 201 ? -18.214 9.017 3.584 1.00 91.31 201 ARG A C 1
ATOM 1621 O O . ARG A 1 201 ? -18.745 9.824 4.344 1.00 91.31 201 ARG A O 1
ATOM 1628 N N . PRO A 1 202 ? -18.634 7.747 3.460 1.00 89.69 202 PRO A N 1
ATOM 1629 C CA . PRO A 1 202 ? -19.620 7.164 4.360 1.00 89.69 202 PRO A CA 1
ATOM 1630 C C . PRO A 1 202 ? -19.166 7.284 5.811 1.00 89.69 202 PRO A C 1
ATOM 1632 O O . PRO A 1 202 ? -17.994 7.051 6.115 1.00 89.69 202 PRO A O 1
ATOM 1635 N N . THR A 1 203 ? -20.111 7.617 6.679 1.00 82.06 203 THR A N 1
ATOM 1636 C CA . THR A 1 203 ? -19.977 7.553 8.135 1.00 82.06 203 THR A CA 1
ATOM 1637 C C . THR A 1 203 ? -21.016 6.573 8.682 1.00 82.06 203 THR A C 1
ATOM 1639 O O . THR A 1 203 ? -21.975 6.216 7.993 1.00 82.06 203 THR A O 1
ATOM 1642 N N . GLY A 1 204 ? -20.831 6.114 9.911 1.00 74.88 204 GLY A N 1
ATOM 1643 C CA . GLY A 1 204 ? -21.670 5.122 10.577 1.00 74.88 204 GLY A CA 1
ATOM 1644 C C . GLY A 1 204 ? -21.236 3.674 10.324 1.00 74.88 204 GLY A C 1
ATOM 1645 O O . GLY A 1 204 ? -20.682 3.330 9.277 1.00 74.88 204 GLY A O 1
ATOM 1646 N N . GLY A 1 205 ? -21.529 2.787 11.287 1.00 76.06 205 GLY A N 1
ATOM 1647 C CA . GLY A 1 205 ? -21.287 1.340 11.159 1.00 76.06 205 GLY A CA 1
ATOM 1648 C C . GLY A 1 205 ? -19.836 1.025 10.779 1.00 76.06 205 GLY A C 1
ATOM 1649 O O . GLY A 1 205 ? -18.934 1.789 11.139 1.00 76.06 205 GLY A O 1
ATOM 1650 N N . LYS A 1 206 ? -19.604 -0.052 10.018 1.00 72.44 206 LYS A N 1
ATOM 1651 C CA . LYS A 1 206 ? -18.275 -0.580 9.627 1.00 72.44 206 LYS A CA 1
ATOM 1652 C C . LYS A 1 206 ? -17.293 0.389 8.959 1.00 72.44 206 LYS A C 1
ATOM 1654 O O . LYS A 1 206 ? -16.150 0.008 8.711 1.00 72.44 206 LYS A O 1
ATOM 1659 N N . TYR A 1 207 ? -17.734 1.606 8.649 1.00 74.94 207 TYR A N 1
ATOM 1660 C CA . TYR A 1 207 ? -16.974 2.648 7.960 1.00 74.94 207 TYR A CA 1
ATOM 1661 C C . TYR A 1 207 ? -16.370 3.706 8.900 1.00 74.94 207 TYR A C 1
ATOM 1663 O O . TYR A 1 207 ? -15.510 4.488 8.481 1.00 74.94 207 TYR A O 1
ATOM 1671 N N . ASP A 1 208 ? -16.786 3.698 10.169 1.00 69.81 208 ASP A N 1
ATOM 1672 C CA . ASP A 1 208 ? -16.249 4.548 11.230 1.00 69.81 208 ASP A CA 1
ATOM 1673 C C . ASP A 1 208 ? -15.170 3.858 12.077 1.00 69.81 208 ASP A C 1
ATOM 1675 O O . ASP A 1 208 ? -15.095 2.633 12.139 1.00 69.81 208 ASP A O 1
ATOM 1679 N N . GLY A 1 209 ? -14.395 4.674 12.806 1.00 64.75 209 GLY A N 1
ATOM 1680 C CA . GLY A 1 209 ? -13.316 4.235 13.704 1.00 64.75 209 GLY A CA 1
ATOM 1681 C C . GLY A 1 209 ? -12.000 3.993 12.969 1.00 64.75 209 GLY A C 1
ATOM 1682 O O . GLY A 1 209 ? -11.969 3.951 11.750 1.00 64.75 209 GLY A O 1
ATOM 1683 N N . ASP A 1 210 ? -10.875 3.980 13.665 1.00 63.31 210 ASP A N 1
ATOM 1684 C CA . ASP A 1 210 ? -9.569 3.690 13.076 1.00 63.31 210 ASP A CA 1
ATOM 1685 C C . ASP A 1 210 ? -9.422 2.186 12.832 1.00 63.31 210 ASP A C 1
ATOM 1687 O O . ASP A 1 210 ? -9.852 1.364 13.648 1.00 63.31 210 ASP A O 1
ATOM 1691 N N . ASP A 1 211 ? -8.825 1.835 11.689 1.00 58.97 211 ASP A N 1
ATOM 1692 C CA . ASP A 1 211 ? -8.422 0.459 11.415 1.00 58.97 211 ASP A CA 1
ATOM 1693 C C . ASP A 1 211 ? -7.375 0.063 12.468 1.00 58.97 211 ASP A C 1
ATOM 1695 O O . ASP A 1 211 ? -6.391 0.795 12.641 1.00 58.97 211 ASP A O 1
ATOM 1699 N N . PRO A 1 212 ? -7.549 -1.046 13.207 1.00 58.38 212 PRO A N 1
ATOM 1700 C CA . PRO A 1 212 ? -6.558 -1.525 14.157 1.00 58.38 212 PRO A CA 1
ATOM 1701 C C . PRO A 1 212 ? -5.319 -2.075 13.428 1.00 58.38 212 PRO A C 1
ATOM 1703 O O . PRO A 1 212 ? -4.938 -3.229 13.597 1.00 58.38 212 PRO A O 1
ATOM 1706 N N . THR A 1 213 ? -4.627 -1.280 12.616 1.00 52.50 213 THR A N 1
ATOM 1707 C CA . THR A 1 213 ? -3.396 -1.675 11.910 1.00 52.50 213 THR A CA 1
ATOM 1708 C C . THR A 1 213 ? -2.121 -1.270 12.655 1.00 52.50 213 THR A C 1
ATOM 1710 O O . THR A 1 213 ? -1.030 -1.701 12.285 1.00 52.50 213 THR A O 1
ATOM 1713 N N . GLY A 1 214 ? -2.238 -0.575 13.793 1.00 61.62 214 GLY A N 1
ATOM 1714 C CA . GLY A 1 214 ? -1.115 -0.110 14.612 1.00 61.62 214 GLY A CA 1
ATOM 1715 C C . GLY A 1 214 ? -1.021 -0.723 16.015 1.00 61.62 214 GLY A C 1
ATOM 1716 O O . GLY A 1 214 ? -1.232 -1.923 16.221 1.00 61.62 214 GLY A O 1
ATOM 1717 N N . ILE A 1 215 ? -0.667 0.120 16.990 1.00 56.38 215 ILE A N 1
ATOM 1718 C CA . ILE A 1 215 ? -0.616 -0.201 18.431 1.00 56.38 215 ILE A CA 1
ATOM 1719 C C . ILE A 1 215 ? -1.975 -0.744 18.900 1.00 56.38 215 ILE A C 1
ATOM 1721 O O . ILE A 1 215 ? -2.053 -1.640 19.745 1.00 56.38 215 ILE A O 1
ATOM 1725 N N . GLU A 1 216 ? -3.030 -0.245 18.271 1.00 62.44 216 GLU A N 1
ATOM 1726 C CA . GLU A 1 216 ? -4.425 -0.558 18.502 1.00 62.44 216 GLU A CA 1
ATOM 1727 C C . GLU A 1 216 ? -4.684 -2.055 18.352 1.00 62.44 216 GLU A C 1
ATOM 1729 O O . GLU A 1 216 ? -5.364 -2.617 19.192 1.00 62.44 216 GLU A O 1
ATOM 1734 N N . ALA A 1 217 ? -4.076 -2.764 17.397 1.00 60.06 217 ALA A N 1
ATOM 1735 C CA . ALA A 1 217 ? -4.379 -4.194 17.236 1.00 60.06 217 ALA A CA 1
ATOM 1736 C C . ALA A 1 217 ? -3.838 -5.076 18.356 1.00 60.06 217 ALA A C 1
ATOM 1738 O O . ALA A 1 217 ? -4.482 -6.037 18.742 1.00 60.06 217 ALA A O 1
ATOM 1739 N N . ARG A 1 218 ? -2.664 -4.749 18.911 1.00 62.84 218 ARG A N 1
ATOM 1740 C CA . ARG A 1 218 ? -2.138 -5.498 20.065 1.00 62.84 218 ARG A CA 1
ATOM 1741 C C . ARG A 1 218 ? -2.995 -5.259 21.301 1.00 62.84 218 ARG A C 1
ATOM 1743 O O . ARG A 1 218 ? -3.203 -6.163 22.113 1.00 62.84 218 ARG A O 1
ATOM 1750 N N . MET A 1 219 ? -3.486 -4.027 21.444 1.00 65.44 219 MET A N 1
ATOM 1751 C CA . MET A 1 219 ? -4.461 -3.700 22.477 1.00 65.44 219 MET A CA 1
ATOM 1752 C C . MET A 1 219 ? -5.719 -4.531 22.272 1.00 65.44 219 MET A C 1
ATOM 1754 O O . MET A 1 219 ? -6.185 -5.146 23.221 1.00 65.44 219 MET A O 1
ATOM 1758 N N . VAL A 1 220 ? -6.195 -4.600 21.034 1.00 64.44 220 VAL A N 1
ATOM 1759 C CA . VAL A 1 220 ? -7.351 -5.376 20.602 1.00 64.44 220 VAL A CA 1
ATOM 1760 C C . VAL A 1 220 ? -7.181 -6.871 20.881 1.00 64.44 220 VAL A C 1
ATOM 1762 O O . VAL A 1 220 ? -8.051 -7.435 21.527 1.00 64.44 220 VAL A O 1
ATOM 1765 N N . ASP A 1 221 ? -6.059 -7.506 20.535 1.00 63.28 221 ASP A N 1
ATOM 1766 C CA . ASP A 1 221 ? -5.795 -8.925 20.844 1.00 63.28 221 ASP A CA 1
ATOM 1767 C C . ASP A 1 221 ? -5.851 -9.206 22.358 1.00 63.28 221 ASP A C 1
ATOM 1769 O O . ASP A 1 221 ? -6.442 -10.188 22.824 1.00 63.28 221 ASP A O 1
ATOM 1773 N N . THR A 1 222 ? -5.269 -8.301 23.152 1.00 66.50 222 THR A N 1
ATOM 1774 C CA . THR A 1 222 ? -5.309 -8.374 24.623 1.00 66.50 222 THR A CA 1
ATOM 1775 C C . THR A 1 222 ? -6.743 -8.238 25.139 1.00 66.50 222 THR A C 1
ATOM 1777 O O . THR A 1 222 ? -7.166 -8.949 26.049 1.00 66.50 222 THR A O 1
ATOM 1780 N N . LEU A 1 223 ? -7.495 -7.331 24.529 1.00 66.75 223 LEU A N 1
ATOM 1781 C CA . LEU A 1 223 ? -8.895 -7.045 24.797 1.00 66.75 223 LEU A CA 1
ATOM 1782 C C . LEU A 1 223 ? -9.809 -8.231 24.498 1.00 66.75 223 LEU A C 1
ATOM 1784 O O . LEU A 1 223 ? -10.600 -8.607 25.359 1.00 66.75 223 LEU A O 1
ATOM 1788 N N . TYR A 1 224 ? -9.666 -8.853 23.329 1.00 66.69 224 TYR A N 1
ATOM 1789 C CA . TYR A 1 224 ? -10.386 -10.071 22.960 1.00 66.69 224 TYR A CA 1
ATOM 1790 C C . TYR A 1 224 ? -10.184 -11.175 23.984 1.00 66.69 224 TYR A C 1
ATOM 1792 O O . TYR A 1 224 ? -11.151 -11.745 24.492 1.00 66.69 224 TYR A O 1
ATOM 1800 N N . THR A 1 225 ? -8.919 -11.417 24.338 1.00 68.06 225 THR A N 1
ATOM 1801 C CA . THR A 1 225 ? -8.549 -12.430 25.329 1.00 68.06 225 THR A CA 1
ATOM 1802 C C . THR A 1 225 ? -9.248 -12.175 26.668 1.00 68.06 225 THR A C 1
ATOM 1804 O O . THR A 1 225 ? -9.670 -13.114 27.338 1.00 68.06 225 THR A O 1
ATOM 1807 N N . GLN A 1 226 ? -9.407 -10.907 27.063 1.00 68.25 226 GLN A N 1
ATOM 1808 C CA . GLN A 1 226 ? -10.053 -10.530 28.324 1.00 68.25 226 GLN A CA 1
ATOM 1809 C C . GLN A 1 226 ? -11.584 -10.526 28.271 1.00 68.25 226 GLN A C 1
ATOM 1811 O O . GLN A 1 226 ? -12.219 -10.812 29.284 1.00 68.25 226 GLN A O 1
ATOM 1816 N N . LEU A 1 227 ? -12.185 -10.187 27.129 1.00 68.44 227 LEU A N 1
ATOM 1817 C CA . LEU A 1 227 ? -13.641 -10.173 26.970 1.00 68.44 227 LEU A CA 1
ATOM 1818 C C . LEU A 1 227 ? -14.225 -11.584 26.823 1.00 68.44 227 LEU A C 1
ATOM 1820 O O . LEU A 1 227 ? -15.430 -11.746 27.004 1.00 68.44 227 LEU A O 1
ATOM 1824 N N . GLY A 1 228 ? -13.396 -12.591 26.517 1.00 66.19 228 GLY A N 1
ATOM 1825 C CA . GLY A 1 228 ? -13.832 -13.983 26.370 1.00 66.19 228 GLY A CA 1
ATOM 1826 C C . GLY A 1 228 ? -14.892 -14.161 25.281 1.00 66.19 228 GLY A C 1
ATOM 1827 O O . GLY A 1 228 ? -15.716 -15.069 25.371 1.00 66.19 228 GLY A O 1
ATOM 1828 N N . LYS A 1 229 ? -14.921 -13.250 24.302 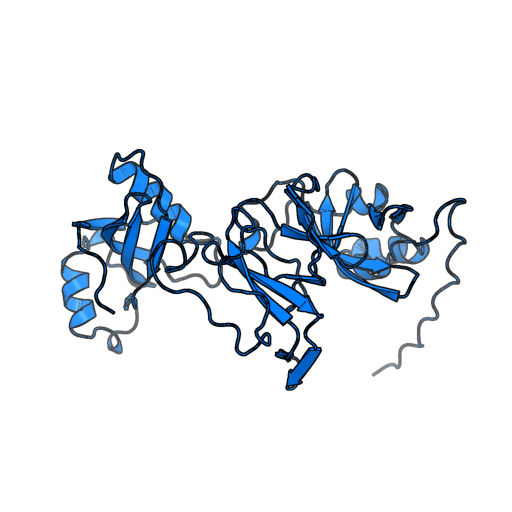1.00 61.28 229 LYS A N 1
ATOM 1829 C CA . LYS A 1 229 ? -15.874 -13.255 23.195 1.00 61.28 229 LYS A CA 1
ATOM 1830 C C . LYS A 1 229 ? -15.177 -13.690 21.913 1.00 61.28 229 LYS A C 1
ATOM 1832 O O . LYS A 1 229 ? -14.153 -13.122 21.552 1.00 61.28 229 LYS A O 1
ATOM 1837 N N . ASP A 1 230 ? -15.816 -14.611 21.199 1.00 65.31 230 ASP A N 1
ATOM 1838 C CA . ASP A 1 230 ? -15.435 -15.042 19.846 1.00 65.31 230 ASP A CA 1
ATOM 1839 C C . ASP A 1 230 ? -15.889 -14.052 18.751 1.00 65.31 230 ASP A C 1
ATOM 1841 O O . ASP A 1 230 ? -15.757 -14.329 17.561 1.00 65.31 230 ASP A O 1
ATOM 1845 N N . VAL A 1 231 ? -16.482 -12.915 19.132 1.00 59.34 231 VAL A N 1
ATOM 1846 C CA . VAL A 1 231 ? -17.034 -11.924 18.196 1.00 59.34 231 VAL A CA 1
ATOM 1847 C C . VAL A 1 231 ? -15.920 -10.986 17.747 1.00 59.34 231 VAL A C 1
ATOM 1849 O O . VAL A 1 231 ? -15.379 -10.309 18.626 1.00 59.34 231 VAL A O 1
ATOM 1852 N N . PRO A 1 232 ? -15.599 -10.896 16.440 1.00 66.25 232 PRO A N 1
ATOM 1853 C CA . PRO A 1 232 ? -14.544 -10.023 15.955 1.00 66.25 232 PRO A CA 1
ATOM 1854 C C . PRO A 1 232 ? -14.817 -8.539 16.264 1.00 66.25 232 PRO A C 1
ATOM 1856 O O . PRO A 1 232 ? -15.933 -8.121 16.560 1.00 66.25 232 PRO A O 1
ATOM 1859 N N . LEU A 1 233 ? -13.762 -7.744 16.261 1.00 65.06 233 LEU A N 1
ATOM 1860 C CA . LEU A 1 233 ? -13.708 -6.321 16.479 1.00 65.06 233 LEU A CA 1
ATOM 1861 C C . LEU A 1 233 ? -13.777 -5.662 15.117 1.00 65.06 233 LEU A C 1
ATOM 1863 O O . LEU A 1 233 ? -12.927 -5.892 14.258 1.00 65.06 233 LEU A O 1
ATOM 1867 N N . GLU A 1 234 ? -14.717 -4.746 15.009 1.00 64.31 234 GLU A N 1
ATOM 1868 C CA . GLU A 1 234 ? -14.988 -4.027 13.785 1.00 64.31 234 GLU A CA 1
ATOM 1869 C C . GLU A 1 234 ? -14.236 -2.693 13.729 1.00 64.31 234 GLU A C 1
ATOM 1871 O O . GLU A 1 234 ? -13.780 -2.287 12.662 1.00 64.31 234 GLU A O 1
ATOM 1876 N N . ALA A 1 235 ? -14.126 -1.983 14.862 1.00 62.66 235 ALA A N 1
ATOM 1877 C CA . ALA A 1 235 ? -13.559 -0.635 14.897 1.00 62.66 235 ALA A CA 1
ATOM 1878 C C . ALA A 1 235 ? -12.990 -0.222 16.264 1.00 62.66 235 ALA A C 1
ATOM 1880 O O . ALA A 1 235 ? -13.527 -0.570 17.322 1.00 62.66 235 ALA A O 1
ATOM 1881 N N . VAL A 1 236 ? -11.940 0.606 16.234 1.00 67.12 236 VAL A N 1
ATOM 1882 C CA . VAL A 1 236 ? -11.359 1.273 17.409 1.00 67.12 236 VAL A CA 1
ATOM 1883 C C . VAL A 1 236 ? -11.550 2.778 17.281 1.00 67.12 236 VAL A C 1
ATOM 1885 O O . VAL A 1 236 ? -11.135 3.393 16.312 1.00 67.12 236 VAL A O 1
ATOM 1888 N N . PHE A 1 237 ? -12.135 3.408 18.284 1.00 70.69 237 PHE A N 1
ATOM 1889 C CA . PHE A 1 237 ? -12.285 4.851 18.369 1.00 70.69 237 PHE A CA 1
ATOM 1890 C C . PHE A 1 237 ? -11.380 5.351 19.486 1.00 70.69 237 PHE A C 1
ATOM 1892 O O . PHE A 1 237 ? -11.645 5.135 20.674 1.00 70.69 237 PHE A O 1
ATOM 1899 N N . LEU A 1 238 ? -10.294 6.015 19.108 1.00 65.62 238 LEU A N 1
ATOM 1900 C CA . LEU A 1 238 ? -9.421 6.672 20.067 1.00 65.62 238 LEU A CA 1
ATOM 1901 C C . LEU A 1 238 ? -10.005 8.040 20.412 1.00 65.62 238 LEU A C 1
ATOM 1903 O O . LEU A 1 238 ? -10.265 8.855 19.531 1.00 65.62 238 LEU A O 1
ATOM 1907 N N . LYS A 1 239 ? -10.197 8.301 21.706 1.00 65.81 239 LYS A N 1
ATOM 1908 C CA . LYS A 1 239 ? -10.438 9.657 22.207 1.00 65.81 239 LYS A CA 1
ATOM 1909 C C . LYS A 1 239 ? -9.140 10.257 22.734 1.00 65.81 239 LYS A C 1
ATOM 1911 O O . LYS A 1 239 ? -8.188 9.526 23.029 1.00 65.81 239 LYS A O 1
ATOM 1916 N N . ASP A 1 240 ? -9.122 11.583 22.858 1.00 63.47 240 ASP A N 1
ATOM 1917 C CA . ASP A 1 240 ? -7.975 12.341 23.355 1.00 63.47 240 ASP A CA 1
ATOM 1918 C C . ASP A 1 240 ? -7.371 11.707 24.617 1.00 63.47 240 ASP A C 1
ATOM 1920 O O . ASP A 1 240 ? -8.071 11.283 25.548 1.00 63.47 240 ASP A O 1
ATOM 1924 N N . GLY A 1 241 ? -6.043 11.590 24.600 1.00 62.81 241 GLY A N 1
ATOM 1925 C CA . GLY A 1 241 ? -5.246 10.976 25.655 1.00 62.81 241 GLY A CA 1
ATOM 1926 C C . GLY A 1 241 ? -4.506 11.997 26.505 1.00 62.81 241 GLY A C 1
ATOM 1927 O O . GLY A 1 241 ? -4.182 13.085 26.044 1.00 62.81 241 GLY A O 1
ATOM 1928 N N . CYS A 1 242 ? -4.172 11.606 27.731 1.00 69.38 242 CYS A N 1
ATOM 1929 C CA . CYS A 1 242 ? -3.337 12.384 28.642 1.00 69.38 242 CYS A CA 1
ATOM 1930 C C . CYS A 1 242 ? -1.917 11.799 28.668 1.00 69.38 242 CYS A C 1
ATOM 1932 O O . CYS A 1 242 ? -1.753 10.585 28.814 1.00 69.38 242 CYS A O 1
ATOM 1934 N N . ASN A 1 243 ? -0.886 12.642 28.583 1.00 66.00 243 ASN A N 1
ATOM 1935 C CA . ASN A 1 243 ? 0.513 12.225 28.719 1.00 66.00 243 ASN A CA 1
ATOM 1936 C C . ASN A 1 243 ? 1.009 12.419 30.160 1.00 66.00 243 ASN A C 1
ATOM 1938 O O . ASN A 1 243 ? 0.813 13.469 30.765 1.00 66.00 243 ASN A O 1
ATOM 1942 N N . PHE A 1 244 ? 1.720 11.435 30.710 1.00 61.88 244 PHE A N 1
ATOM 1943 C CA . PHE A 1 244 ? 2.392 11.565 32.000 1.00 61.88 244 PHE A CA 1
ATOM 1944 C C . PHE A 1 244 ? 3.746 12.248 31.829 1.00 61.88 244 PHE A C 1
ATOM 1946 O O . PHE A 1 244 ? 4.726 11.619 31.428 1.00 61.88 244 PHE A O 1
ATOM 1953 N N . GLY A 1 245 ? 3.857 13.519 32.203 1.00 56.41 245 GLY A N 1
ATOM 1954 C CA . GLY A 1 245 ? 5.168 14.173 32.246 1.00 56.41 245 GLY A CA 1
ATOM 1955 C C . GLY A 1 245 ? 5.153 15.690 32.293 1.00 56.41 245 GLY A C 1
ATOM 1956 O O . GLY A 1 245 ? 6.135 16.252 32.772 1.00 56.41 245 GLY A O 1
ATOM 1957 N N . ASN A 1 246 ? 4.055 16.310 31.866 1.00 56.78 246 ASN A N 1
ATOM 1958 C CA . ASN A 1 246 ? 3.793 17.732 32.033 1.00 56.78 246 ASN A CA 1
ATOM 1959 C C . ASN A 1 246 ? 2.778 17.914 33.160 1.00 56.78 246 ASN A C 1
ATOM 1961 O O . ASN A 1 246 ? 1.632 17.491 33.040 1.00 56.78 246 ASN A O 1
ATOM 1965 N N . GLU A 1 247 ? 3.195 18.536 34.262 1.00 56.53 247 GLU A N 1
ATOM 1966 C CA . GLU A 1 247 ? 2.283 18.902 35.356 1.00 56.53 247 GLU A CA 1
ATOM 1967 C C . GLU A 1 247 ? 1.204 19.899 34.896 1.00 56.53 247 GLU A C 1
ATOM 1969 O O . GLU A 1 247 ? 0.143 19.965 35.511 1.00 56.53 247 GLU A O 1
ATOM 1974 N N . SER A 1 248 ? 1.432 20.607 33.781 1.00 57.72 248 SER A N 1
ATOM 1975 C CA . SER A 1 248 ? 0.464 21.510 33.147 1.00 57.72 248 SER A CA 1
ATOM 1976 C C . SER A 1 248 ? -0.713 20.804 32.469 1.00 57.72 248 SER A C 1
ATOM 1978 O O . SER A 1 248 ? -1.763 21.419 32.328 1.00 57.72 248 SER A O 1
ATOM 1980 N N . ASP A 1 249 ? -0.565 19.531 32.079 1.00 53.78 249 ASP A N 1
ATOM 1981 C CA . ASP A 1 249 ? -1.567 18.800 31.281 1.00 53.78 249 ASP A CA 1
ATOM 1982 C C . ASP A 1 249 ? -2.488 17.931 32.160 1.00 53.78 249 ASP A C 1
ATOM 1984 O O . ASP A 1 249 ? -3.322 17.167 31.671 1.00 53.78 249 ASP A O 1
ATOM 1988 N N . LEU A 1 250 ? -2.363 18.041 33.487 1.00 55.34 250 LEU A N 1
ATOM 1989 C CA . LEU A 1 250 ? -3.286 17.442 34.451 1.00 55.34 250 LEU A CA 1
ATOM 1990 C C . LEU A 1 250 ? -4.570 18.276 34.552 1.00 55.34 250 LEU A C 1
ATOM 1992 O O . LEU A 1 250 ? -4.945 18.754 35.623 1.00 55.34 250 LEU A O 1
ATOM 1996 N N . GLU A 1 251 ? -5.279 18.429 33.436 1.00 59.41 251 GLU A N 1
ATOM 1997 C CA . GLU A 1 251 ? -6.659 18.903 33.466 1.00 59.41 251 GLU A CA 1
ATOM 1998 C C . GLU A 1 251 ? -7.509 17.990 34.369 1.00 59.41 251 GLU A C 1
ATOM 2000 O O . GLU A 1 251 ? -7.229 16.796 34.540 1.00 59.41 251 GLU A O 1
ATOM 2005 N N . GLN A 1 252 ? -8.592 18.526 34.941 1.00 57.53 252 GLN A N 1
ATOM 2006 C CA . GLN A 1 252 ? -9.481 17.784 35.851 1.00 57.53 252 GLN A CA 1
ATOM 2007 C C . GLN A 1 252 ? -9.965 16.446 35.256 1.00 57.53 252 GLN A C 1
ATOM 2009 O O . GLN A 1 252 ? -10.135 15.459 35.980 1.00 57.53 252 GLN A O 1
ATOM 2014 N N . MET A 1 253 ? -10.129 16.383 33.929 1.00 57.81 253 MET A N 1
ATOM 2015 C CA . MET A 1 253 ? -10.506 15.166 33.210 1.00 57.81 253 MET A CA 1
ATOM 2016 C C . MET A 1 253 ? -9.417 14.079 33.280 1.00 57.81 253 MET A C 1
ATOM 2018 O O . MET A 1 253 ? -9.735 12.904 33.493 1.00 57.81 253 MET A O 1
ATOM 2022 N N . CYS A 1 254 ? -8.139 14.458 33.187 1.00 66.75 254 CYS A N 1
ATOM 2023 C CA . CYS A 1 254 ? -7.011 13.541 33.343 1.00 66.75 254 CYS A CA 1
ATOM 2024 C C . CYS A 1 254 ? -6.905 13.027 34.785 1.00 66.75 254 CYS A C 1
ATOM 2026 O O . CYS A 1 254 ? -6.662 11.840 34.986 1.00 66.75 254 CYS A O 1
ATOM 2028 N N . VAL A 1 255 ? -7.172 13.869 35.792 1.00 65.38 255 VAL A N 1
ATOM 2029 C CA . VAL A 1 255 ? -7.139 13.478 37.217 1.00 65.38 255 VAL A CA 1
ATOM 2030 C C . VAL A 1 255 ? -8.190 12.412 37.549 1.00 65.38 255 VAL A C 1
ATOM 2032 O O . VAL A 1 255 ? -7.887 11.445 38.254 1.00 65.38 255 VAL A O 1
ATOM 2035 N N . LYS A 1 256 ? -9.413 12.534 37.012 1.00 72.56 256 LYS A N 1
ATOM 2036 C CA . LYS A 1 256 ? -10.464 11.529 37.234 1.00 72.56 256 LYS A CA 1
ATOM 2037 C C . LYS A 1 256 ? -10.070 10.175 36.639 1.00 72.56 256 LYS A C 1
ATOM 2039 O O . LYS A 1 256 ? -10.025 9.186 37.373 1.00 72.56 256 LYS A O 1
ATOM 2044 N N . LYS A 1 257 ? -9.691 10.147 35.354 1.00 71.31 257 LYS A N 1
ATOM 2045 C CA . LYS A 1 257 ? -9.237 8.925 34.658 1.00 71.31 257 LYS A CA 1
ATOM 2046 C C . LYS A 1 257 ? -8.000 8.319 35.327 1.00 71.31 257 LYS A C 1
ATOM 2048 O O . LYS A 1 257 ? -7.868 7.103 35.431 1.00 71.31 257 LYS A O 1
ATOM 2053 N N . PHE A 1 258 ? -7.120 9.162 35.863 1.00 68.19 258 PHE A N 1
ATOM 2054 C CA . PHE A 1 258 ? -5.940 8.741 36.609 1.00 68.19 258 PHE A CA 1
ATOM 2055 C C . PHE A 1 258 ? -6.275 7.992 37.897 1.00 68.19 258 PHE A C 1
ATOM 2057 O O . PHE A 1 258 ? -5.579 7.037 38.244 1.00 68.19 258 PHE A O 1
ATOM 2064 N N . SER A 1 259 ? -7.337 8.388 38.607 1.00 74.50 259 SER A N 1
ATOM 2065 C CA . SER A 1 259 ? -7.741 7.711 39.843 1.00 74.50 259 SER A CA 1
ATOM 2066 C C . SER A 1 259 ? -8.148 6.246 39.614 1.00 74.50 259 SER A C 1
ATOM 2068 O O . SER A 1 259 ? -7.965 5.424 40.512 1.00 74.50 259 SER A O 1
ATOM 2070 N N . GLU A 1 260 ? -8.582 5.904 38.397 1.00 77.50 260 GLU A N 1
ATOM 2071 C CA . GLU A 1 260 ? -9.068 4.576 38.011 1.00 77.50 260 GLU A CA 1
ATOM 2072 C C . GLU A 1 260 ? -7.959 3.601 37.579 1.00 77.50 260 GLU A C 1
ATOM 2074 O O . GLU A 1 260 ? -8.181 2.387 37.580 1.00 77.50 260 GLU A O 1
ATOM 2079 N N . VAL A 1 261 ? -6.764 4.109 37.251 1.00 76.94 261 VAL A N 1
ATOM 2080 C CA . VAL A 1 261 ? -5.594 3.313 36.838 1.00 76.94 261 VAL A CA 1
ATOM 2081 C C . VAL A 1 261 ? -4.803 2.841 38.069 1.00 76.94 261 VAL A C 1
ATOM 2083 O O . VAL A 1 261 ? -4.524 3.662 38.942 1.00 76.94 261 VAL A O 1
ATOM 2086 N N . PRO A 1 262 ? -4.369 1.573 38.189 1.00 81.19 262 PRO A N 1
ATOM 2087 C CA . PRO A 1 262 ? -3.576 1.115 39.330 1.00 81.19 262 PRO A CA 1
ATOM 2088 C C . PRO A 1 262 ? -2.236 1.854 39.462 1.00 81.19 262 PRO A C 1
ATOM 2090 O O . PRO A 1 262 ? -1.585 2.181 38.469 1.00 81.19 262 PRO A O 1
ATOM 2093 N N . LYS A 1 263 ? -1.792 2.113 40.703 1.00 81.69 263 LYS A N 1
ATOM 2094 C CA . LYS A 1 263 ? -0.605 2.946 40.992 1.00 81.69 263 LYS A CA 1
ATOM 2095 C C . LYS A 1 263 ? 0.669 2.482 40.275 1.00 81.69 263 LYS A C 1
ATOM 2097 O O . LYS A 1 263 ? 1.467 3.318 39.867 1.00 81.69 263 LYS A O 1
ATOM 2102 N N . ASN A 1 264 ? 0.850 1.179 40.071 1.00 79.25 264 ASN A N 1
ATOM 2103 C CA . ASN A 1 264 ? 2.010 0.612 39.376 1.00 79.25 264 ASN A CA 1
ATOM 2104 C C . ASN A 1 264 ? 2.083 0.975 37.877 1.00 79.25 264 ASN A C 1
ATOM 2106 O O . ASN A 1 264 ? 3.161 0.865 37.296 1.00 79.25 264 ASN A O 1
ATOM 2110 N N . PHE A 1 265 ? 0.988 1.448 37.272 1.00 73.38 265 PHE A N 1
ATOM 2111 C CA . PHE A 1 265 ? 0.948 1.944 35.890 1.00 73.38 265 PHE A CA 1
ATOM 2112 C C . PHE A 1 265 ? 1.023 3.477 35.786 1.00 73.38 265 PHE A C 1
ATOM 2114 O O . PHE A 1 265 ? 1.129 4.010 34.684 1.00 73.38 265 PHE A O 1
ATOM 2121 N N . ARG A 1 266 ? 1.025 4.200 36.915 1.00 79.31 266 ARG A N 1
ATOM 2122 C CA . ARG A 1 266 ? 1.086 5.672 36.993 1.00 79.31 266 ARG A CA 1
ATOM 2123 C C . ARG A 1 266 ? 2.531 6.186 36.987 1.00 79.31 266 ARG A C 1
ATOM 2125 O O . ARG A 1 266 ? 2.965 6.853 37.924 1.00 79.31 266 ARG A O 1
ATOM 2132 N N . LYS A 1 267 ? 3.314 5.818 35.974 1.00 78.50 267 LYS A N 1
ATOM 2133 C CA . LYS A 1 267 ? 4.733 6.196 35.885 1.00 78.50 267 LYS A CA 1
ATOM 2134 C C . LYS A 1 267 ? 4.925 7.392 34.955 1.00 78.50 267 LYS A C 1
ATOM 2136 O O . LYS A 1 267 ? 4.238 7.521 33.945 1.00 78.50 267 LYS A O 1
ATOM 2141 N N . LYS A 1 268 ? 5.900 8.250 35.271 1.00 78.19 268 LYS A N 1
ATOM 2142 C CA . LYS A 1 268 ? 6.331 9.335 34.376 1.00 78.19 268 LYS A CA 1
ATOM 2143 C C . LYS A 1 268 ? 6.746 8.748 33.022 1.00 78.19 268 LYS A C 1
ATOM 2145 O O . LYS A 1 268 ? 7.523 7.798 32.983 1.00 78.19 268 LYS A O 1
ATOM 2150 N N . GLY A 1 269 ? 6.257 9.333 31.934 1.00 74.56 269 GLY A N 1
ATOM 2151 C CA . GLY A 1 269 ? 6.489 8.875 30.565 1.00 74.56 269 GLY A CA 1
ATOM 2152 C C . GLY A 1 269 ? 5.417 7.939 30.013 1.00 74.56 269 GLY A C 1
ATOM 2153 O O . GLY A 1 269 ? 5.424 7.684 28.815 1.00 74.56 269 GLY A O 1
ATOM 2154 N N . HIS A 1 270 ? 4.484 7.455 30.835 1.00 76.88 270 HIS A N 1
ATOM 2155 C CA . HIS A 1 270 ? 3.323 6.746 30.311 1.00 76.88 270 HIS A CA 1
ATOM 2156 C C . HIS A 1 270 ? 2.340 7.726 29.623 1.00 76.88 270 HIS A C 1
ATOM 2158 O O . HIS A 1 270 ? 2.443 8.937 29.798 1.00 76.88 270 HIS A O 1
ATOM 2164 N N . SER A 1 271 ? 1.306 7.225 28.966 1.00 76.00 271 SER A N 1
ATOM 2165 C CA . SER A 1 271 ? 0.123 7.988 28.567 1.00 76.00 271 SER A CA 1
ATOM 2166 C C . SER A 1 271 ? -1.121 7.147 28.825 1.00 76.00 271 SER A C 1
ATOM 2168 O O . SER A 1 271 ? -1.049 5.918 28.774 1.00 76.00 271 SER A O 1
ATOM 2170 N N . ILE A 1 272 ? -2.254 7.794 29.101 1.00 77.06 272 ILE A N 1
ATOM 2171 C CA . ILE A 1 272 ? -3.565 7.141 29.178 1.00 77.06 272 ILE A CA 1
ATOM 2172 C C . ILE A 1 272 ? -4.410 7.602 27.999 1.00 77.06 272 ILE A C 1
ATOM 2174 O O . ILE A 1 272 ? -4.558 8.804 27.791 1.00 77.06 272 ILE A O 1
ATOM 2178 N N . ARG A 1 273 ? -5.032 6.666 27.287 1.00 77.50 273 ARG A N 1
ATOM 2179 C CA . ARG A 1 273 ? -6.088 6.949 26.311 1.00 77.50 273 ARG A CA 1
ATOM 2180 C C . ARG A 1 273 ? -7.380 6.274 26.717 1.00 77.50 273 ARG A C 1
ATOM 2182 O O . ARG A 1 273 ? -7.372 5.159 27.231 1.00 77.50 273 ARG A O 1
ATOM 2189 N N . GLU A 1 274 ? -8.487 6.962 26.480 1.00 79.12 274 GLU A N 1
ATOM 2190 C CA . GLU A 1 274 ? -9.787 6.306 26.453 1.00 79.12 274 GLU A CA 1
ATOM 2191 C C . GLU A 1 274 ? -9.997 5.731 25.062 1.00 79.12 274 GLU A C 1
ATOM 2193 O O . GLU A 1 274 ? -9.774 6.407 24.057 1.00 79.12 274 GLU A O 1
ATOM 2198 N N . VAL A 1 275 ? -10.422 4.478 25.030 1.00 78.12 275 VAL A N 1
ATOM 2199 C CA . VAL A 1 275 ? -10.697 3.767 23.795 1.00 78.12 275 VAL A CA 1
ATOM 2200 C C . VAL A 1 275 ? -12.118 3.263 23.853 1.00 78.12 275 VAL A C 1
ATOM 2202 O O . VAL A 1 275 ? -12.540 2.654 24.840 1.00 78.12 275 VAL A O 1
ATOM 2205 N N . ILE A 1 276 ? -12.850 3.545 22.786 1.00 80.25 276 ILE A N 1
ATOM 2206 C CA . ILE A 1 276 ? -14.144 2.942 22.527 1.00 80.25 276 ILE A CA 1
ATOM 2207 C C . ILE A 1 276 ? -13.928 1.899 21.436 1.00 80.25 276 ILE A C 1
ATOM 2209 O O . ILE A 1 276 ? -13.319 2.175 20.412 1.00 80.25 276 ILE A O 1
ATOM 2213 N N . LEU A 1 277 ? -14.390 0.688 21.672 1.00 77.19 277 LEU A N 1
ATOM 2214 C CA . LEU A 1 277 ? -14.323 -0.426 20.742 1.00 77.19 277 LEU A CA 1
ATOM 2215 C C . LEU A 1 277 ? -15.727 -0.695 20.250 1.00 77.19 277 LEU A C 1
ATOM 2217 O O . LEU A 1 277 ? -16.660 -0.623 21.051 1.00 77.19 277 LEU A O 1
ATOM 2221 N N . ARG A 1 278 ? -15.868 -1.051 18.980 1.00 78.12 278 ARG A N 1
ATOM 2222 C CA . ARG A 1 278 ? -17.099 -1.634 18.460 1.00 78.12 278 ARG A CA 1
ATOM 2223 C C . ARG A 1 278 ? -16.808 -3.031 17.940 1.00 78.12 278 ARG A C 1
ATOM 2225 O O . ARG A 1 278 ? -15.912 -3.198 17.115 1.00 78.12 278 ARG A O 1
ATOM 2232 N N . LEU A 1 279 ? -17.531 -4.013 18.460 1.00 77.19 279 LEU A N 1
ATOM 2233 C CA . LEU A 1 279 ? -17.492 -5.390 17.977 1.00 77.19 279 LEU A CA 1
ATOM 2234 C C . LEU A 1 279 ? -18.390 -5.549 16.741 1.00 77.19 279 LEU A C 1
ATOM 2236 O O . LEU A 1 279 ? -19.287 -4.737 16.530 1.00 77.19 279 LEU A O 1
ATOM 2240 N N . ASP A 1 280 ? -18.194 -6.617 15.971 1.00 70.69 280 ASP A N 1
ATOM 2241 C CA . ASP A 1 280 ? -18.966 -6.946 14.763 1.00 70.69 280 ASP A CA 1
ATOM 2242 C C . ASP A 1 280 ? -20.476 -7.041 15.027 1.00 70.69 280 ASP A C 1
ATOM 2244 O O . ASP A 1 280 ? -21.294 -6.683 14.177 1.00 70.69 280 ASP A O 1
ATOM 2248 N N . ASP A 1 281 ? -20.863 -7.466 16.236 1.00 76.88 281 ASP A N 1
ATOM 2249 C CA . ASP A 1 281 ? -22.257 -7.488 16.702 1.00 76.88 281 ASP A CA 1
ATOM 2250 C C . ASP A 1 281 ? -22.822 -6.086 17.025 1.00 76.88 281 ASP A C 1
ATOM 2252 O O . ASP A 1 281 ? -23.908 -5.967 17.594 1.00 76.88 281 ASP A O 1
ATOM 2256 N N . GLN A 1 282 ? -22.096 -5.023 16.663 1.00 79.12 282 GLN A N 1
ATOM 2257 C CA . GLN A 1 282 ? -22.386 -3.615 16.937 1.00 79.12 282 GLN A CA 1
ATOM 2258 C C . GLN A 1 282 ? -22.409 -3.253 18.429 1.00 79.12 282 GLN A C 1
ATOM 2260 O O . GLN A 1 282 ? -22.873 -2.169 18.796 1.00 79.12 282 GLN A O 1
ATOM 2265 N N . THR A 1 283 ? -21.911 -4.116 19.321 1.00 80.56 283 THR A N 1
ATOM 2266 C CA . THR A 1 283 ? -21.774 -3.755 20.735 1.00 80.56 283 THR A CA 1
ATOM 2267 C C . THR A 1 283 ? -20.558 -2.867 20.954 1.00 80.56 283 THR A C 1
ATOM 2269 O O . THR A 1 283 ? -19.486 -3.085 20.389 1.00 80.56 283 THR A O 1
ATOM 2272 N N . TYR A 1 284 ? -20.726 -1.852 21.803 1.00 82.62 284 TYR A N 1
ATOM 2273 C CA . TYR A 1 284 ? -19.664 -0.910 22.119 1.00 82.62 284 TYR A CA 1
ATOM 2274 C C . TYR A 1 284 ? -19.110 -1.160 23.517 1.00 82.62 284 TYR A C 1
ATOM 2276 O O . TYR A 1 284 ? -19.855 -1.354 24.479 1.00 82.62 284 TYR A O 1
ATOM 2284 N N . TYR A 1 285 ? -17.792 -1.089 23.641 1.00 81.62 285 TYR A N 1
ATOM 2285 C CA . TYR A 1 285 ? -17.089 -1.171 24.915 1.00 81.62 285 TYR A CA 1
ATOM 2286 C C . TYR A 1 285 ? -16.229 0.059 25.102 1.00 81.62 285 TYR A C 1
ATOM 2288 O O . TYR A 1 285 ? -15.552 0.500 24.181 1.00 81.62 285 TYR A O 1
ATOM 2296 N N . ARG A 1 286 ? -16.213 0.591 26.318 1.00 82.88 286 ARG A N 1
ATOM 2297 C CA . ARG A 1 286 ? -15.294 1.654 26.706 1.00 82.88 286 ARG A CA 1
ATOM 2298 C C . ARG A 1 286 ? -14.268 1.110 27.684 1.00 82.88 286 ARG A C 1
ATOM 2300 O O . ARG A 1 286 ? -14.610 0.417 28.646 1.00 82.88 286 ARG A O 1
ATOM 2307 N N . GLY A 1 287 ? -13.016 1.501 27.495 1.00 81.31 287 GLY A N 1
ATOM 2308 C CA . GLY A 1 287 ? -11.992 1.297 28.507 1.00 81.31 287 GLY A CA 1
ATOM 2309 C C . GLY A 1 287 ? -10.846 2.284 28.421 1.00 81.31 287 GLY A C 1
ATOM 2310 O O . GLY A 1 287 ? -10.826 3.199 27.594 1.00 81.31 287 GLY A O 1
ATOM 2311 N N . LEU A 1 288 ? -9.908 2.111 29.344 1.00 79.88 288 LEU A N 1
ATOM 2312 C CA . LEU A 1 288 ? -8.690 2.906 29.423 1.00 79.88 288 LEU A CA 1
ATOM 2313 C C . LEU A 1 288 ? -7.499 2.047 29.048 1.00 79.88 288 LEU A C 1
ATOM 2315 O O . LEU A 1 288 ? -7.370 0.913 29.509 1.00 79.88 288 LEU A O 1
ATOM 2319 N N . VAL A 1 289 ? -6.611 2.639 28.263 1.00 76.56 289 VAL A N 1
ATOM 2320 C CA . VAL A 1 289 ? -5.350 2.045 27.845 1.00 76.56 289 VAL A CA 1
ATOM 2321 C C . VAL A 1 289 ? -4.239 2.891 28.401 1.00 76.56 289 VAL A C 1
ATOM 2323 O O . VAL A 1 289 ? -4.193 4.095 28.157 1.00 76.56 289 VAL A O 1
ATOM 2326 N N . VAL A 1 290 ? -3.326 2.248 29.116 1.00 77.19 290 VAL A N 1
ATOM 2327 C CA . VAL A 1 290 ? -2.084 2.876 29.559 1.00 77.19 290 VAL A CA 1
ATOM 2328 C C . VAL A 1 290 ? -0.931 2.300 28.762 1.00 77.19 290 VAL A C 1
ATOM 2330 O O . VAL A 1 290 ? -0.798 1.080 28.686 1.00 77.19 290 VAL A O 1
ATOM 2333 N N . TYR A 1 291 ? -0.103 3.169 28.195 1.00 75.06 291 TYR A N 1
ATOM 2334 C CA . TYR A 1 291 ? 1.087 2.792 27.433 1.00 75.06 291 TYR A CA 1
ATOM 2335 C C . TYR A 1 291 ? 2.289 3.647 27.834 1.00 75.06 291 TYR A C 1
ATOM 2337 O O . TYR A 1 291 ? 2.118 4.689 28.452 1.00 75.06 291 TYR A O 1
ATOM 2345 N N . ASN A 1 292 ? 3.511 3.236 27.493 1.00 73.31 292 ASN A N 1
ATOM 2346 C CA . ASN A 1 292 ? 4.716 4.041 27.714 1.00 73.31 292 ASN A CA 1
ATOM 2347 C C . ASN A 1 292 ? 5.059 4.850 26.455 1.00 73.31 292 ASN A C 1
ATOM 2349 O O . ASN A 1 292 ? 5.443 4.263 25.453 1.00 73.31 292 ASN A O 1
ATOM 2353 N N . GLY A 1 293 ? 4.906 6.176 26.496 1.00 63.50 293 GLY A N 1
ATOM 2354 C CA . GLY A 1 293 ? 5.124 7.071 25.353 1.00 63.50 293 GLY A CA 1
ATOM 2355 C C . GLY A 1 293 ? 6.571 7.545 25.176 1.00 63.50 293 GLY A C 1
ATOM 2356 O O . GLY A 1 293 ? 6.864 8.276 24.231 1.00 63.50 293 GLY A O 1
ATOM 2357 N N . ARG A 1 294 ? 7.499 7.171 26.070 1.00 55.53 294 ARG A N 1
ATOM 2358 C CA . ARG A 1 294 ? 8.921 7.517 25.920 1.00 55.53 294 ARG A CA 1
ATOM 2359 C C . ARG A 1 294 ? 9.622 6.559 24.960 1.00 55.53 294 ARG A C 1
ATOM 2361 O O . ARG A 1 294 ? 10.217 5.578 25.385 1.00 55.53 294 ARG A O 1
ATOM 2368 N N . GLY A 1 295 ? 9.596 6.904 23.680 1.00 46.09 295 GLY A N 1
ATOM 2369 C CA . GLY A 1 295 ? 10.451 6.309 22.659 1.00 46.09 295 GLY A CA 1
ATOM 2370 C C . GLY A 1 295 ? 9.996 6.757 21.281 1.00 46.09 295 GLY A C 1
ATOM 2371 O O . GLY A 1 295 ? 8.896 6.413 20.863 1.00 46.09 295 GLY A O 1
ATOM 2372 N N . GLY A 1 296 ? 10.823 7.536 20.581 1.00 41.97 296 GLY A N 1
ATOM 2373 C CA . GLY A 1 296 ? 10.583 8.024 19.216 1.00 41.97 296 GLY A CA 1
ATOM 2374 C C . GLY A 1 296 ? 10.620 6.927 18.145 1.00 41.97 296 GLY A C 1
ATOM 2375 O O . GLY A 1 296 ? 11.205 7.117 17.087 1.00 41.97 296 GLY A O 1
ATOM 2376 N N . GLY A 1 297 ? 10.025 5.769 18.419 1.00 46.91 297 GLY A N 1
ATOM 2377 C CA . GLY A 1 297 ? 9.949 4.635 17.514 1.00 46.91 297 GLY A CA 1
ATOM 2378 C C . GLY A 1 297 ? 8.979 3.581 18.038 1.00 46.91 297 GLY A C 1
ATOM 2379 O O . GLY A 1 297 ? 8.932 3.284 19.230 1.00 46.91 297 GLY A O 1
ATOM 2380 N N . LEU A 1 298 ? 8.205 2.993 17.126 1.00 49.47 298 LEU A N 1
ATOM 2381 C CA . LEU A 1 298 ? 7.196 1.952 17.377 1.00 49.47 298 LEU A CA 1
ATOM 2382 C C . LEU A 1 298 ? 7.764 0.634 17.964 1.00 49.47 298 LEU A C 1
ATOM 2384 O O . LEU A 1 298 ? 7.000 -0.287 18.239 1.00 49.47 298 LEU A O 1
ATOM 2388 N N . SER A 1 299 ? 9.080 0.510 18.181 1.00 45.38 299 SER A N 1
ATOM 2389 C CA . SER A 1 299 ? 9.741 -0.744 18.577 1.00 45.38 299 SER A CA 1
ATOM 2390 C C . SER A 1 299 ? 9.864 -1.006 20.086 1.00 45.38 299 SER A C 1
ATOM 2392 O O . SER A 1 299 ? 9.990 -2.170 20.446 1.00 45.38 299 SER A O 1
ATOM 2394 N N . ASP A 1 300 ? 9.774 0.003 20.963 1.00 45.12 300 ASP A N 1
ATOM 2395 C CA . ASP A 1 300 ? 9.992 -0.161 22.423 1.00 45.12 300 ASP A CA 1
ATOM 2396 C C . ASP A 1 300 ? 8.703 -0.323 23.258 1.00 45.12 300 ASP A C 1
ATOM 2398 O O . ASP A 1 300 ? 8.725 -0.382 24.489 1.00 45.12 300 ASP A O 1
ATOM 2402 N N . TRP A 1 301 ? 7.551 -0.453 22.601 1.00 51.03 301 TRP A N 1
ATOM 2403 C CA . TRP A 1 301 ? 6.217 -0.449 23.223 1.00 51.03 301 TRP A CA 1
ATOM 2404 C C . TRP A 1 301 ? 5.847 -1.763 23.931 1.00 51.03 301 TRP A C 1
ATOM 2406 O O . TRP A 1 301 ? 4.710 -1.964 24.347 1.00 51.03 301 TRP A O 1
ATOM 2416 N N . GLU A 1 302 ? 6.794 -2.688 24.075 1.00 47.72 302 GLU A N 1
ATOM 2417 C CA . GLU A 1 302 ? 6.506 -4.100 24.327 1.00 47.72 302 GLU A CA 1
ATOM 2418 C C . GLU A 1 302 ? 6.099 -4.494 25.748 1.00 47.72 302 GLU A C 1
ATOM 2420 O O . GLU A 1 302 ? 5.853 -5.677 25.956 1.00 47.72 302 GLU A O 1
ATOM 2425 N N . ARG A 1 303 ? 6.037 -3.610 26.757 1.00 51.78 303 ARG A N 1
ATOM 2426 C CA . ARG A 1 303 ? 6.112 -4.144 28.138 1.00 51.78 303 ARG A CA 1
ATOM 2427 C C . ARG A 1 303 ? 5.034 -3.822 29.153 1.00 51.78 303 ARG A C 1
ATOM 2429 O O . ARG A 1 303 ? 4.999 -4.558 30.133 1.00 51.78 303 ARG A O 1
ATOM 2436 N N . GLN A 1 304 ? 4.153 -2.832 28.999 1.00 56.78 304 GLN A N 1
ATOM 2437 C CA . GLN A 1 304 ? 3.123 -2.577 30.028 1.00 56.78 304 GLN A CA 1
ATOM 2438 C C . GLN A 1 304 ? 1.840 -2.012 29.414 1.00 56.78 304 GLN A C 1
ATOM 2440 O O . GLN A 1 304 ? 1.672 -0.799 29.362 1.00 56.78 304 GLN A O 1
ATOM 2445 N N . PHE A 1 305 ? 0.937 -2.898 28.984 1.00 63.12 305 PHE A N 1
ATOM 2446 C CA . PHE A 1 305 ? -0.444 -2.541 28.663 1.00 63.12 305 PHE A CA 1
ATOM 2447 C C . PHE A 1 305 ? -1.314 -2.793 29.893 1.00 63.12 305 PHE A C 1
ATOM 2449 O O . PHE A 1 305 ? -1.359 -3.907 30.415 1.00 63.12 305 PHE A O 1
ATOM 2456 N N . TYR A 1 306 ? -1.994 -1.753 30.369 1.00 67.38 306 TYR A N 1
ATOM 2457 C CA . TYR A 1 306 ? -3.113 -1.913 31.292 1.00 67.38 306 TYR A CA 1
ATOM 2458 C C . TYR A 1 306 ? -4.393 -1.608 30.533 1.00 67.38 306 TYR A C 1
ATOM 2460 O O . TYR A 1 306 ? -4.572 -0.475 30.085 1.00 67.38 306 TYR A O 1
ATOM 2468 N N . TRP A 1 307 ? -5.250 -2.620 30.405 1.00 66.62 307 TRP A N 1
ATOM 2469 C CA . TRP A 1 307 ? -6.637 -2.453 30.002 1.00 66.62 307 TRP A CA 1
ATOM 2470 C C . TRP A 1 307 ? -7.536 -2.641 31.218 1.00 66.62 307 TRP A C 1
ATOM 2472 O O . TRP A 1 307 ? -7.372 -3.582 31.997 1.00 66.62 307 TRP A O 1
ATOM 2482 N N . LYS A 1 308 ? -8.512 -1.749 31.354 1.00 69.94 308 LYS A N 1
ATOM 2483 C CA . LYS A 1 308 ? -9.659 -1.942 32.234 1.00 69.94 308 LYS A CA 1
ATOM 2484 C C . LYS A 1 308 ? -10.908 -1.693 31.413 1.00 69.94 308 LYS A C 1
ATOM 2486 O O . LYS A 1 308 ? -11.140 -0.555 31.003 1.00 69.94 308 LYS A O 1
ATOM 2491 N N . THR A 1 309 ? -11.704 -2.737 31.193 1.00 64.75 309 THR A N 1
ATOM 2492 C CA . THR A 1 309 ? -13.063 -2.568 30.674 1.00 64.75 309 THR A CA 1
ATOM 2493 C C . THR A 1 309 ? -13.829 -1.791 31.729 1.00 64.75 309 THR A C 1
ATOM 2495 O O . THR A 1 309 ? -13.917 -2.233 32.876 1.00 64.75 309 THR A O 1
ATOM 2498 N N . ILE A 1 310 ? -14.316 -0.610 31.369 1.00 64.69 310 ILE A N 1
ATOM 2499 C CA . ILE A 1 310 ? -15.089 0.217 32.294 1.00 64.69 310 ILE A CA 1
ATOM 2500 C C . ILE A 1 310 ? -16.560 -0.162 32.172 1.00 64.69 310 ILE A C 1
ATOM 2502 O O . ILE A 1 310 ? -17.216 -0.362 33.188 1.00 64.69 310 ILE A O 1
ATOM 2506 N N . GLU A 1 311 ? -17.063 -0.307 30.944 1.00 80.75 311 GLU A N 1
ATOM 2507 C CA . GLU A 1 311 ? -18.492 -0.496 30.699 1.00 80.75 311 GLU A CA 1
ATOM 2508 C C . GLU A 1 311 ? -18.772 -0.918 29.248 1.00 80.75 311 GLU A C 1
ATOM 2510 O O . GLU A 1 311 ? -18.101 -0.472 28.312 1.00 80.75 311 GLU A O 1
ATOM 2515 N N . GLN A 1 312 ? -19.789 -1.764 29.063 1.00 82.25 312 GLN A N 1
ATOM 2516 C CA . GLN A 1 312 ? -20.497 -1.853 27.787 1.00 82.25 312 GLN A CA 1
ATOM 2517 C C . GLN A 1 312 ? -21.340 -0.581 27.649 1.00 82.25 312 GLN A C 1
ATOM 2519 O O . GLN A 1 312 ? -22.064 -0.219 28.577 1.00 82.25 312 GLN A O 1
ATOM 2524 N N . ILE A 1 313 ? -21.242 0.099 26.513 1.00 82.19 313 ILE A N 1
ATOM 2525 C CA . ILE A 1 313 ? -21.950 1.355 26.251 1.00 82.19 313 ILE A CA 1
ATOM 2526 C C . ILE A 1 313 ? -22.888 1.204 25.051 1.00 82.19 313 ILE A C 1
ATOM 2528 O O . ILE A 1 313 ? -22.779 0.263 24.265 1.00 82.19 313 ILE A O 1
ATOM 2532 N N . GLY A 1 314 ? -23.833 2.134 24.918 1.00 81.12 314 GLY A N 1
ATOM 2533 C CA . GLY A 1 314 ? -24.544 2.327 23.654 1.00 81.12 314 GLY A CA 1
ATOM 2534 C C . GLY A 1 314 ? -23.634 2.962 22.593 1.00 81.12 314 GLY A C 1
ATOM 2535 O O . GLY A 1 314 ? -22.521 3.387 22.923 1.00 81.12 314 GLY A O 1
ATOM 2536 N N . PRO A 1 315 ? -24.101 3.075 21.337 1.00 71.75 315 PRO A N 1
ATOM 2537 C CA . PRO A 1 315 ? -23.365 3.801 20.310 1.00 71.75 315 PRO A CA 1
ATOM 2538 C C . PRO A 1 315 ? -23.040 5.225 20.796 1.00 71.75 315 PRO A C 1
ATOM 2540 O O . PRO A 1 315 ? -23.878 5.852 21.461 1.00 71.75 315 PRO A O 1
ATOM 2543 N N . PRO A 1 316 ? -21.829 5.743 20.520 1.00 65.94 316 PRO A N 1
ATOM 2544 C CA . PRO A 1 316 ? -21.484 7.115 20.858 1.00 65.94 316 PRO A CA 1
ATOM 2545 C C . PRO A 1 316 ? -22.480 8.063 20.183 1.00 65.94 316 PRO A C 1
ATOM 2547 O O . PRO A 1 316 ? -22.843 7.873 19.026 1.00 65.94 316 PRO A O 1
ATOM 2550 N N . ARG A 1 317 ? -22.952 9.065 20.929 1.00 67.88 317 ARG A N 1
ATOM 2551 C CA . ARG A 1 317 ? -23.744 10.152 20.346 1.00 67.88 317 ARG A CA 1
ATOM 2552 C C . ARG A 1 317 ? -22.797 11.021 19.518 1.00 67.88 317 ARG A C 1
ATOM 2554 O O . ARG A 1 317 ? -21.753 11.401 20.053 1.00 67.88 317 ARG A O 1
ATOM 2561 N N . GLU A 1 318 ? -23.156 11.252 18.256 1.00 51.81 318 GLU A N 1
ATOM 2562 C CA . GLU A 1 318 ? -22.517 12.248 17.382 1.00 51.81 318 GLU A CA 1
ATOM 2563 C C . GLU A 1 318 ? -22.578 13.650 18.001 1.00 51.81 318 GLU A C 1
ATOM 2565 O O . GLU A 1 318 ? -23.596 13.972 18.665 1.00 51.81 318 GLU A O 1
#

Foldseek 3Di:
DDPDDPDDQDDADDDDPQFPKFKALCQVLVVCVPCNVVSSVNRGQWGAHPFRKTFGHLVSLVVDDLVDDDPLQVPADSFWDWTWIAMPVGDTAIWIAGSRRTIFQQHQPWDRTGQHADPQWGWTDTPQFTFTAHSVRDTPDTDCFNDWHHDWLQKIKTFNFFFDWDDDDPGTDGWAGFIFIAGPVRHTPGGRHDIPVPHDQDDDDSNDAGDCSAPNVVVVVVVCVVVVDPFAWRHKHKDDKAAAADPVRPDPVVVVLVVVDDPVLNDRQKMKIWMWTATNVRKIWIWIWIWRNPDPDRPPGPDDTDIDTPDTDHPDDD

Secondary structure (DSSP, 8-state):
---PPPPPPPPPPPPPTT-SEEEPSHHHHTT-TTTHHHHHHHS-SEEE-TTS-EEE-HHHHHH--TT---GGGTTS-TTEEEEEEEBTTS-EEEEEEETTSEEEE-B-SSSSSBPPPBTTBEEEEETTEEEEE-TT--EEEE-S-SEEPPPBTTEEEEEEEPPEEEEETTEEEEE-SEEEEEETT--EEEEEEE-GGG-PPP-SGGGSSB-S-SHHHHHHHHHHHHHT--SPEEEEEEEEEEETT-GGG--HHHHHHHHHS-GGG--TTEEEEEEEEEETTS-EEEEEEEEE---SSTTS--S--EEEEEEEEPPPP-